Protein AF-0000000072870861 (afdb_homodimer)

Solvent-accessible surface area (backbone atoms only — not comparable to full-atom values): 15507 Å² total; per-residue (Å²): 123,72,49,76,39,48,56,89,48,59,89,73,57,57,54,69,58,51,45,50,32,35,36,64,48,70,44,74,81,68,58,56,69,57,48,50,45,31,52,69,43,23,71,38,34,39,40,26,25,46,95,86,37,82,43,31,37,32,33,24,31,41,22,77,45,52,42,30,42,51,45,71,73,27,46,30,62,93,53,55,94,70,53,51,66,56,56,52,50,51,54,49,47,68,65,45,42,82,19,28,34,38,33,39,68,53,58,79,92,43,48,68,63,45,39,77,73,56,35,40,45,36,60,39,22,27,37,28,47,48,71,70,51,45,51,53,36,43,74,72,56,43,37,55,74,131,123,73,48,75,40,48,56,88,48,60,89,72,59,58,54,70,58,51,47,50,33,34,37,64,48,70,43,74,80,68,58,55,68,57,49,50,44,30,52,69,44,22,71,39,35,39,40,27,24,45,93,84,37,82,44,31,38,33,33,25,28,41,23,76,46,52,43,31,40,52,43,73,74,26,46,28,61,94,54,55,93,69,54,52,67,56,56,52,49,52,54,50,46,68,66,45,43,81,19,30,34,38,32,39,70,52,58,80,91,44,46,69,63,44,39,76,74,55,35,42,46,35,59,38,21,28,38,30,47,48,73,68,52,45,51,52,36,43,74,74,55,42,38,53,75,130

Structure (mmCIF, N/CA/C/O backbone):
data_AF-0000000072870861-model_v1
#
loop_
_entity.id
_entity.type
_entity.pdbx_description
1 polymer 'GNAT family acetyltransferase'
#
loop_
_atom_site.group_PDB
_atom_site.id
_atom_site.type_symbol
_atom_site.label_atom_id
_atom_site.label_alt_id
_atom_site.label_comp_id
_atom_site.label_asym_id
_atom_site.label_entity_id
_atom_site.label_seq_id
_atom_site.pdbx_PDB_ins_code
_atom_site.Cartn_x
_atom_site.Cartn_y
_atom_site.Cartn_z
_atom_site.occupancy
_atom_site.B_iso_or_equiv
_atom_site.auth_seq_id
_atom_site.auth_comp_id
_atom_site.auth_asym_id
_atom_site.auth_atom_id
_atom_site.pdbx_PDB_model_num
ATOM 1 N N . MET A 1 1 ? -7.32 -29.203 -7.492 1 86.62 1 MET A N 1
ATOM 2 C CA . MET A 1 1 ? -7.785 -28.141 -6.598 1 86.62 1 MET A CA 1
ATOM 3 C C . MET A 1 1 ? -6.625 -27.578 -5.785 1 86.62 1 MET A C 1
ATOM 5 O O . MET A 1 1 ? -5.691 -28.297 -5.43 1 86.62 1 MET A O 1
ATOM 9 N N . MET A 1 2 ? -6.531 -26.297 -5.676 1 94.62 2 MET A N 1
ATOM 10 C CA . MET A 1 2 ? -5.438 -25.656 -4.953 1 94.62 2 MET A CA 1
ATOM 11 C C . MET A 1 2 ? -5.809 -25.438 -3.492 1 94.62 2 MET A C 1
ATOM 13 O O . MET A 1 2 ? -6.934 -25.031 -3.189 1 94.62 2 MET A O 1
ATOM 17 N N . VAL A 1 3 ? -4.969 -25.859 -2.564 1 97.5 3 VAL A N 1
ATOM 18 C CA . VAL A 1 3 ? -5.117 -25.547 -1.149 1 97.5 3 VAL A CA 1
ATOM 19 C C . VAL A 1 3 ? -4.336 -24.281 -0.822 1 97.5 3 VAL A C 1
ATOM 21 O O . VAL A 1 3 ? -3.127 -24.203 -1.057 1 97.5 3 VAL A O 1
ATOM 24 N N . ILE A 1 4 ? -5 -23.312 -0.248 1 98.5 4 ILE A N 1
ATOM 25 C CA . ILE A 1 4 ? -4.34 -22.047 0.049 1 98.5 4 ILE A CA 1
ATOM 26 C C . ILE A 1 4 ? -4.078 -21.938 1.55 1 98.5 4 ILE A C 1
ATOM 28 O O . ILE A 1 4 ? -5 -22.047 2.357 1 98.5 4 ILE A O 1
ATOM 32 N N . GLU A 1 5 ? -2.828 -21.781 1.896 1 98.5 5 GLU A N 1
ATOM 33 C CA . GLU A 1 5 ? -2.422 -21.547 3.277 1 98.5 5 GLU A CA 1
ATOM 34 C C . GLU A 1 5 ? -2.027 -20.078 3.49 1 98.5 5 GLU A C 1
ATOM 36 O O . GLU A 1 5 ? -1.482 -19.438 2.588 1 98.5 5 GLU A O 1
ATOM 41 N N . GLY A 1 6 ? -2.291 -19.594 4.684 1 98.31 6 GLY A N 1
ATOM 42 C CA . GLY A 1 6 ? -1.988 -18.203 4.992 1 98.31 6 GLY A CA 1
ATOM 43 C C . GLY A 1 6 ? -0.646 -18.031 5.676 1 98.31 6 GLY A C 1
ATOM 44 O O . GLY A 1 6 ? 0.25 -18.859 5.523 1 98.31 6 GLY A O 1
ATOM 45 N N . LYS A 1 7 ? -0.493 -16.938 6.281 1 97.19 7 LYS A N 1
ATOM 46 C CA . LYS A 1 7 ? 0.763 -16.531 6.906 1 97.19 7 LYS A CA 1
ATOM 47 C C . LYS A 1 7 ? 1.19 -17.531 7.98 1 97.19 7 LYS A C 1
ATOM 49 O O . LYS A 1 7 ? 2.377 -17.641 8.297 1 97.19 7 LYS A O 1
ATOM 54 N N . GLU A 1 8 ? 0.288 -18.281 8.586 1 97.31 8 GLU A N 1
ATOM 55 C CA . GLU A 1 8 ? 0.604 -19.281 9.594 1 97.31 8 GLU A CA 1
ATOM 56 C C . GLU A 1 8 ? 1.562 -20.328 9.039 1 97.31 8 GLU A C 1
ATOM 58 O O . GLU A 1 8 ? 2.24 -21.031 9.797 1 97.31 8 GLU A O 1
ATOM 63 N N . ALA A 1 9 ? 1.643 -20.453 7.762 1 97 9 ALA A N 1
ATOM 64 C CA . ALA A 1 9 ? 2.479 -21.469 7.129 1 97 9 ALA A CA 1
ATOM 65 C C . ALA A 1 9 ? 3.885 -20.938 6.867 1 97 9 ALA A C 1
ATOM 67 O O . ALA A 1 9 ? 4.75 -21.672 6.375 1 97 9 ALA A O 1
ATOM 68 N N . ILE A 1 10 ? 4.199 -19.734 7.25 1 97.44 10 ILE A N 1
ATOM 69 C CA . ILE A 1 10 ? 5.371 -19.016 6.781 1 97.44 10 ILE A CA 1
ATOM 70 C C . ILE A 1 10 ? 6.641 -19.734 7.227 1 97.44 10 ILE A C 1
ATOM 72 O O . ILE A 1 10 ? 7.66 -19.688 6.531 1 97.44 10 ILE A O 1
ATOM 76 N N . ALA A 1 11 ? 6.629 -20.469 8.328 1 96.19 11 ALA A N 1
ATOM 77 C CA . ALA A 1 11 ? 7.809 -21.141 8.867 1 96.19 11 ALA A CA 1
ATOM 78 C C . ALA A 1 11 ? 8.203 -22.344 8.008 1 96.19 11 ALA A C 1
ATOM 80 O O . ALA A 1 11 ? 9.352 -22.781 8.031 1 96.19 11 ALA A O 1
ATOM 81 N N . ARG A 1 12 ? 7.32 -22.828 7.203 1 96.31 12 ARG A N 1
ATOM 82 C CA . ARG A 1 12 ? 7.598 -24.047 6.465 1 96.31 12 ARG A CA 1
ATOM 83 C C . ARG A 1 12 ? 7.73 -23.766 4.973 1 96.31 12 ARG A C 1
ATOM 85 O O . ARG A 1 12 ? 7.895 -24.703 4.176 1 96.31 12 ARG A O 1
ATOM 92 N N . VAL A 1 13 ? 7.656 -22.609 4.594 1 98.06 13 VAL A N 1
ATOM 93 C CA . VAL A 1 13 ? 7.68 -22.25 3.18 1 98.06 13 VAL A CA 1
ATOM 94 C C . VAL A 1 13 ? 9.086 -22.453 2.617 1 98.06 13 VAL A C 1
ATOM 96 O O . VAL A 1 13 ? 10.078 -22.125 3.273 1 98.06 13 VAL A O 1
ATOM 99 N N . ASP A 1 14 ? 9.141 -23.047 1.456 1 98.12 14 ASP A N 1
ATOM 100 C CA . ASP A 1 14 ? 10.383 -23.109 0.692 1 98.12 14 ASP A CA 1
ATOM 101 C C . ASP A 1 14 ? 10.617 -21.812 -0.086 1 98.12 14 ASP A C 1
ATOM 103 O O . ASP A 1 14 ? 10.07 -21.641 -1.179 1 98.12 14 ASP A O 1
ATOM 107 N N . TRP A 1 15 ? 11.547 -21.047 0.368 1 98.25 15 TRP A N 1
ATOM 108 C CA . TRP A 1 15 ? 11.711 -19.703 -0.178 1 98.25 15 TRP A CA 1
ATOM 109 C C . TRP A 1 15 ? 12.422 -19.75 -1.525 1 98.25 15 TRP A C 1
ATOM 111 O O . TRP A 1 15 ? 12.258 -18.844 -2.35 1 98.25 15 TRP A O 1
ATOM 121 N N . GLN A 1 16 ? 13.227 -20.719 -1.723 1 98 16 GLN A N 1
ATOM 122 C CA . GLN A 1 16 ? 13.789 -20.875 -3.059 1 98 16 GLN A CA 1
ATOM 123 C C . GLN A 1 16 ? 12.703 -21.156 -4.086 1 98 16 GLN A C 1
ATOM 125 O O . GLN A 1 16 ? 12.758 -20.672 -5.215 1 98 16 GLN A O 1
ATOM 130 N N . ARG A 1 17 ? 11.742 -21.969 -3.67 1 97.94 17 ARG A N 1
ATOM 131 C CA . ARG A 1 17 ? 10.609 -22.234 -4.543 1 97.94 17 ARG A CA 1
ATOM 132 C C . ARG A 1 17 ? 9.789 -20.984 -4.793 1 97.94 17 ARG A C 1
ATOM 134 O O . ARG A 1 17 ? 9.359 -20.734 -5.922 1 97.94 17 ARG A O 1
ATOM 141 N N . VAL A 1 18 ? 9.57 -20.156 -3.803 1 98.31 18 VAL A N 1
ATOM 142 C CA . VAL A 1 18 ? 8.852 -18.891 -3.953 1 98.31 18 VAL A CA 1
ATOM 143 C C . VAL A 1 18 ? 9.578 -18.016 -4.969 1 98.31 18 VAL A C 1
ATOM 145 O O . VAL A 1 18 ? 8.953 -17.453 -5.875 1 98.31 18 VAL A O 1
ATOM 148 N N . ARG A 1 19 ? 10.852 -17.938 -4.793 1 97.88 19 ARG A N 1
ATOM 149 C CA . ARG A 1 19 ? 11.664 -17.141 -5.707 1 97.88 19 ARG A CA 1
ATOM 150 C C . ARG A 1 19 ? 11.484 -17.625 -7.148 1 97.88 19 ARG A C 1
ATOM 152 O O . ARG A 1 19 ? 11.328 -16.797 -8.062 1 97.88 19 ARG A O 1
ATOM 159 N N . THR A 1 20 ? 11.492 -18.875 -7.355 1 97 20 THR A N 1
ATOM 160 C CA . THR A 1 20 ? 11.352 -19.469 -8.68 1 97 20 THR A CA 1
ATOM 161 C C . THR A 1 20 ? 9.977 -19.141 -9.266 1 97 20 THR A C 1
ATOM 163 O O . THR A 1 20 ? 9.875 -18.781 -10.445 1 97 20 THR A O 1
ATOM 166 N N . ILE A 1 21 ? 8.945 -19.25 -8.484 1 97.31 21 ILE A N 1
ATOM 167 C CA . ILE A 1 21 ? 7.586 -18.969 -8.93 1 97.31 21 ILE A CA 1
ATOM 168 C C . ILE A 1 21 ? 7.477 -17.516 -9.391 1 97.31 21 ILE A C 1
ATOM 170 O O . ILE A 1 21 ? 6.953 -17.25 -10.477 1 97.31 21 ILE A O 1
ATOM 174 N N . ILE A 1 22 ? 7.984 -16.609 -8.594 1 95.94 22 ILE A N 1
ATOM 175 C CA . ILE A 1 22 ? 7.898 -15.18 -8.875 1 95.94 22 ILE A CA 1
ATOM 176 C C . ILE A 1 22 ? 8.68 -14.859 -10.141 1 95.94 22 ILE A C 1
ATOM 178 O O . ILE A 1 22 ? 8.18 -14.148 -11.016 1 95.94 22 ILE A O 1
ATOM 182 N N . ALA A 1 23 ? 9.805 -15.43 -10.258 1 94.19 23 ALA A N 1
ATOM 183 C CA . ALA A 1 23 ? 10.625 -15.211 -11.445 1 94.19 23 ALA A CA 1
ATOM 184 C C . ALA A 1 23 ? 9.938 -15.758 -12.695 1 94.19 23 ALA A C 1
ATOM 186 O O . ALA A 1 23 ? 9.875 -15.07 -13.719 1 94.19 23 ALA A O 1
ATOM 187 N N . GLU A 1 24 ? 9.391 -16.922 -12.609 1 93.62 24 GLU A N 1
ATOM 188 C CA . GLU A 1 24 ? 8.742 -17.562 -13.75 1 93.62 24 GLU A CA 1
ATOM 189 C C . GLU A 1 24 ? 7.469 -16.828 -14.148 1 93.62 24 GLU A C 1
ATOM 191 O O . GLU A 1 24 ? 7.086 -16.828 -15.32 1 93.62 24 GLU A O 1
ATOM 196 N N . ALA A 1 25 ? 6.805 -16.25 -13.203 1 92 25 ALA A N 1
ATOM 197 C CA . ALA A 1 25 ? 5.555 -15.539 -13.461 1 92 25 ALA A CA 1
ATOM 198 C C . ALA A 1 25 ? 5.812 -14.211 -14.172 1 92 25 ALA A C 1
ATOM 200 O O . ALA A 1 25 ? 4.871 -13.508 -14.547 1 92 25 ALA A O 1
ATOM 201 N N . GLY A 1 26 ? 7.059 -13.844 -14.312 1 87.19 26 GLY A N 1
ATOM 202 C CA . GLY A 1 26 ? 7.406 -12.641 -15.055 1 87.19 26 GLY A CA 1
ATOM 203 C C . GLY A 1 26 ? 7.699 -11.453 -14.156 1 87.19 26 GLY A C 1
ATOM 204 O O . GLY A 1 26 ? 7.855 -10.328 -14.641 1 87.19 26 GLY A O 1
ATOM 205 N N . LEU A 1 27 ? 7.688 -11.742 -12.906 1 87.06 27 LEU A N 1
ATOM 206 C CA . LEU A 1 27 ? 8.102 -10.695 -11.977 1 87.06 27 LEU A CA 1
ATOM 207 C C . LEU A 1 27 ? 9.617 -10.656 -11.844 1 87.06 27 LEU A C 1
ATOM 209 O O . LEU A 1 27 ? 10.312 -11.578 -12.289 1 87.06 27 LEU A O 1
ATOM 213 N N . ASN A 1 28 ? 10.148 -9.664 -11.391 1 83.06 28 ASN A N 1
ATOM 214 C CA . ASN A 1 28 ? 11.594 -9.492 -11.344 1 83.06 28 ASN A CA 1
ATOM 215 C C . ASN A 1 28 ? 12.242 -10.469 -10.375 1 83.06 28 ASN A C 1
ATOM 217 O O . ASN A 1 28 ? 11.633 -10.859 -9.367 1 83.06 28 ASN A O 1
ATOM 221 N N . GLU A 1 29 ? 13.398 -10.828 -10.82 1 86.06 29 GLU A N 1
ATOM 222 C CA . GLU A 1 29 ? 14.188 -11.641 -9.891 1 86.06 29 GLU A CA 1
ATOM 223 C C . GLU A 1 29 ? 14.492 -10.883 -8.609 1 86.06 29 GLU A C 1
ATOM 225 O O . GLU A 1 29 ? 14.734 -9.672 -8.641 1 86.06 29 GLU A O 1
ATOM 230 N N . ARG A 1 30 ? 14.477 -11.672 -7.535 1 91.44 30 ARG A N 1
ATOM 231 C CA . ARG A 1 30 ? 14.672 -11.094 -6.207 1 91.44 30 ARG A CA 1
ATOM 232 C C . ARG A 1 30 ? 15.672 -11.906 -5.395 1 91.44 30 ARG A C 1
ATOM 234 O O . ARG A 1 30 ? 15.805 -13.117 -5.594 1 91.44 30 ARG A O 1
ATOM 241 N N . ASP A 1 31 ? 16.406 -11.203 -4.535 1 95.69 31 ASP A N 1
ATOM 242 C CA . ASP A 1 31 ? 17.203 -11.891 -3.52 1 95.69 31 ASP A CA 1
ATOM 243 C C . ASP A 1 31 ? 16.312 -12.656 -2.553 1 95.69 31 ASP A C 1
ATOM 245 O O . ASP A 1 31 ? 15.336 -12.117 -2.029 1 95.69 31 ASP A O 1
ATOM 249 N N . VAL A 1 32 ? 16.672 -13.93 -2.316 1 97.44 32 VAL A N 1
ATOM 250 C CA . VAL A 1 32 ? 15.773 -14.82 -1.585 1 97.44 32 VAL A CA 1
ATOM 251 C C . VAL A 1 32 ? 15.625 -14.328 -0.147 1 97.44 32 VAL A C 1
ATOM 253 O O . VAL A 1 32 ? 14.547 -14.453 0.448 1 97.44 32 VAL A O 1
ATOM 256 N N . GLN A 1 33 ? 16.656 -13.766 0.444 1 97.69 33 GLN A N 1
ATOM 257 C CA . GLN A 1 33 ? 16.562 -13.258 1.809 1 97.69 33 GLN A CA 1
ATOM 258 C C . GLN A 1 33 ? 15.633 -12.062 1.886 1 97.69 33 GLN A C 1
ATOM 260 O O . GLN A 1 33 ? 14.828 -11.953 2.811 1 97.69 33 GLN A O 1
ATOM 265 N N . GLN A 1 34 ? 15.734 -11.211 0.951 1 97.5 34 GLN A N 1
ATOM 266 C CA . GLN A 1 34 ? 14.852 -10.047 0.89 1 97.5 34 GLN A CA 1
ATOM 267 C C . GLN A 1 34 ? 13.414 -10.461 0.603 1 97.5 34 GLN A C 1
ATOM 269 O O . GLN A 1 34 ? 12.477 -9.867 1.135 1 97.5 34 GLN A O 1
ATOM 274 N N . LEU A 1 35 ? 13.344 -11.422 -0.263 1 97.81 35 LEU A N 1
ATOM 275 C CA . LEU A 1 35 ? 12.016 -11.945 -0.576 1 97.81 35 LEU A CA 1
ATOM 276 C C . LEU A 1 35 ? 11.336 -12.492 0.675 1 97.81 35 LEU A C 1
ATOM 278 O O . LEU A 1 35 ? 10.188 -12.156 0.966 1 97.81 35 LEU A O 1
ATOM 282 N N . GLU A 1 36 ? 12.031 -13.32 1.378 1 98.31 36 GLU A N 1
ATOM 283 C CA . GLU A 1 36 ? 11.516 -13.852 2.635 1 98.31 36 GLU A CA 1
ATOM 284 C C . GLU A 1 36 ? 11.172 -12.727 3.609 1 98.31 36 GLU A C 1
ATOM 286 O O . GLU A 1 36 ? 10.109 -12.758 4.238 1 98.31 36 GLU A O 1
ATOM 291 N N . GLN A 1 37 ? 12.008 -11.75 3.719 1 98.19 37 GLN A N 1
ATOM 292 C CA . GLN A 1 37 ? 11.766 -10.617 4.602 1 98.19 37 GLN A CA 1
ATOM 293 C C . GLN A 1 37 ? 10.477 -9.891 4.23 1 98.19 37 GLN A C 1
ATOM 295 O O . GLN A 1 37 ? 9.68 -9.555 5.102 1 98.19 37 GLN A O 1
ATOM 300 N N . ALA A 1 38 ? 10.305 -9.664 2.955 1 98.25 38 ALA A N 1
ATOM 301 C CA . ALA A 1 38 ? 9.117 -8.953 2.484 1 98.25 38 ALA A CA 1
ATOM 302 C C . ALA A 1 38 ? 7.848 -9.711 2.854 1 98.25 38 ALA A C 1
ATOM 304 O O . ALA A 1 38 ? 6.871 -9.109 3.312 1 98.25 38 ALA A O 1
ATOM 305 N N . PHE A 1 39 ? 7.883 -11.008 2.652 1 98.62 39 PHE A N 1
ATOM 306 C CA . PHE A 1 39 ? 6.723 -11.82 3.004 1 98.62 39 PHE A CA 1
ATOM 307 C C . PHE A 1 39 ? 6.5 -11.82 4.512 1 98.62 39 PHE A C 1
ATOM 309 O O . PHE A 1 39 ? 5.371 -11.672 4.98 1 98.62 39 PHE A O 1
ATOM 316 N N . ARG A 1 40 ? 7.551 -11.961 5.277 1 98.5 40 ARG A N 1
ATOM 317 C CA . ARG A 1 40 ? 7.441 -12 6.734 1 98.5 40 ARG A CA 1
ATOM 318 C C . ARG A 1 40 ? 6.938 -10.672 7.281 1 98.5 40 ARG A C 1
ATOM 320 O O . ARG A 1 40 ? 6.207 -10.641 8.273 1 98.5 40 ARG A O 1
ATOM 327 N N . GLN A 1 41 ? 7.281 -9.633 6.637 1 98.25 41 GLN A N 1
ATOM 328 C CA . GLN A 1 41 ? 6.891 -8.312 7.102 1 98.25 41 GLN A CA 1
ATOM 329 C C . GLN A 1 41 ? 5.539 -7.902 6.527 1 98.25 41 GLN A C 1
ATOM 331 O O . GLN A 1 41 ? 5.008 -6.84 6.863 1 98.25 41 GLN A O 1
ATOM 336 N N . SER A 1 42 ? 4.984 -8.742 5.684 1 98.56 42 SER A N 1
ATOM 337 C CA . SER A 1 42 ? 3.641 -8.5 5.164 1 98.56 42 SER A CA 1
ATOM 338 C C . SER A 1 42 ? 2.574 -8.93 6.164 1 98.56 42 SER A C 1
ATOM 340 O O . SER A 1 42 ? 2.809 -9.82 6.984 1 98.56 42 SER A O 1
ATOM 342 N N . THR A 1 43 ? 1.449 -8.273 6.137 1 98.62 43 THR A N 1
ATOM 343 C CA . THR A 1 43 ? 0.336 -8.562 7.031 1 98.62 43 THR A CA 1
ATOM 344 C C . THR A 1 43 ? -0.336 -9.875 6.652 1 98.62 43 THR A C 1
ATOM 346 O O . THR A 1 43 ? -0.711 -10.664 7.523 1 98.62 43 THR A O 1
ATOM 349 N N . PHE A 1 44 ? -0.472 -10.094 5.379 1 98.69 44 PHE A N 1
ATOM 350 C CA . PHE A 1 44 ? -1.104 -11.289 4.848 1 98.69 44 PHE A CA 1
ATOM 351 C C . PHE A 1 44 ? -0.2 -11.969 3.826 1 98.69 44 PHE A C 1
ATOM 353 O O . PHE A 1 44 ? 0.565 -11.305 3.125 1 98.69 44 PHE A O 1
ATOM 360 N N . CYS A 1 45 ? -0.3 -13.242 3.777 1 98.81 45 CYS A N 1
ATOM 361 C CA . CYS A 1 45 ? 0.345 -14.07 2.766 1 98.81 45 CYS A CA 1
ATOM 362 C C . CYS A 1 45 ? -0.587 -15.18 2.295 1 98.81 45 CYS A C 1
ATOM 364 O O . CYS A 1 45 ? -1.445 -15.641 3.051 1 98.81 45 CYS A O 1
ATOM 366 N N . TRP A 1 46 ? -0.395 -15.578 1.137 1 98.81 46 TRP A N 1
ATOM 367 C CA . TRP A 1 46 ? -1.101 -16.719 0.563 1 98.81 46 TRP A CA 1
ATOM 368 C C . TRP A 1 46 ? -0.134 -17.656 -0.161 1 98.81 46 TRP A C 1
ATOM 370 O O . TRP A 1 46 ? 0.631 -17.219 -1.022 1 98.81 46 TRP A O 1
ATOM 380 N N . PHE A 1 47 ? -0.166 -18.859 0.223 1 98.81 47 PHE A N 1
ATOM 381 C CA . PHE A 1 47 ? 0.608 -19.938 -0.398 1 98.81 47 PHE A CA 1
ATOM 382 C C . PHE A 1 47 ? -0.311 -21.016 -0.949 1 98.81 47 PHE A C 1
ATOM 384 O O . PHE A 1 47 ? -0.975 -21.719 -0.187 1 98.81 47 PHE A O 1
ATOM 391 N N . GLY A 1 48 ? -0.34 -21.141 -2.26 1 98.5 48 GLY A N 1
ATOM 392 C CA . GLY A 1 48 ? -1.193 -22.125 -2.908 1 98.5 48 GLY A CA 1
ATOM 393 C C . GLY A 1 48 ? -0.467 -23.406 -3.248 1 98.5 48 GLY A C 1
ATOM 394 O O . GLY A 1 48 ? 0.537 -23.391 -3.963 1 98.5 48 GLY A O 1
ATOM 395 N N . TYR A 1 49 ? -1.021 -24.531 -2.752 1 98.25 49 TYR A N 1
ATOM 396 C CA . TYR A 1 49 ? -0.415 -25.828 -2.98 1 98.25 49 TYR A CA 1
ATOM 397 C C . TYR A 1 49 ? -1.325 -26.719 -3.826 1 98.25 49 TYR A C 1
ATOM 399 O O . TYR A 1 49 ? -2.543 -26.734 -3.629 1 98.25 49 TYR A O 1
ATOM 407 N N . GLU A 1 50 ? -0.742 -27.328 -4.836 1 97.38 50 GLU A N 1
ATOM 408 C CA . GLU A 1 50 ? -1.372 -28.422 -5.574 1 97.38 50 GLU A CA 1
ATOM 409 C C . GLU A 1 50 ? -0.605 -29.719 -5.387 1 97.38 50 GLU A C 1
ATOM 411 O O . GLU A 1 50 ? 0.563 -29.828 -5.766 1 97.38 50 GLU A O 1
ATOM 416 N N . ASN A 1 51 ? -1.228 -30.703 -4.84 1 95.31 51 ASN A N 1
ATOM 417 C CA . ASN A 1 51 ? -0.589 -32 -4.582 1 95.31 51 ASN A CA 1
ATOM 418 C C . ASN A 1 51 ? 0.717 -31.828 -3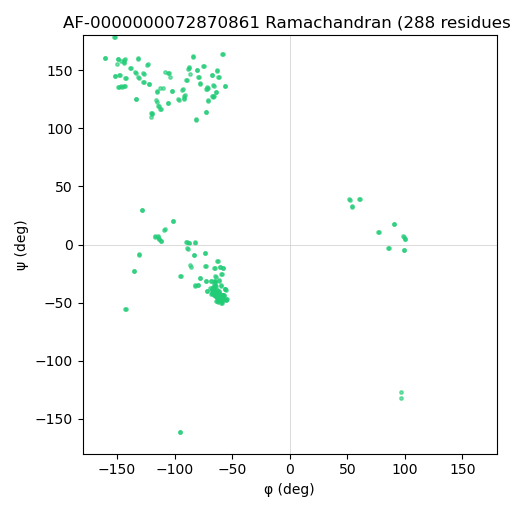.812 1 95.31 51 ASN A C 1
ATOM 420 O O . ASN A 1 51 ? 1.742 -32.406 -4.188 1 95.31 51 ASN A O 1
ATOM 424 N N . GLY A 1 52 ? 0.745 -30.891 -2.871 1 95.25 52 GLY A N 1
ATOM 425 C CA . GLY A 1 52 ? 1.876 -30.688 -1.979 1 95.25 52 GLY A CA 1
ATOM 426 C C . GLY A 1 52 ? 2.941 -29.781 -2.562 1 95.25 52 GLY A C 1
ATOM 427 O O . GLY A 1 52 ? 3.928 -29.469 -1.894 1 95.25 52 GLY A O 1
ATOM 428 N N . GLN A 1 53 ? 2.719 -29.391 -3.748 1 96.44 53 GLN A N 1
ATOM 429 C CA . GLN A 1 53 ? 3.688 -28.516 -4.398 1 96.44 53 GLN A CA 1
ATOM 430 C C . GLN A 1 53 ? 3.213 -27.078 -4.391 1 96.44 53 GLN A C 1
ATOM 432 O O . GLN A 1 53 ? 2.064 -26.781 -4.742 1 96.44 53 GLN A O 1
ATOM 437 N N . LEU A 1 54 ? 4.117 -26.234 -3.992 1 98.25 54 LEU A N 1
ATOM 438 C CA . LEU A 1 54 ? 3.803 -24.797 -4.02 1 98.25 54 LEU A CA 1
ATOM 439 C C . LEU A 1 54 ? 3.734 -24.281 -5.457 1 98.25 54 LEU A C 1
ATOM 441 O O . LEU A 1 54 ? 4.707 -24.406 -6.207 1 98.25 54 LEU A O 1
ATOM 445 N N . ILE A 1 55 ? 2.58 -23.672 -5.848 1 98 55 ILE A N 1
ATOM 446 C CA . ILE A 1 55 ? 2.439 -23.281 -7.25 1 98 55 ILE A CA 1
ATOM 447 C C . ILE A 1 55 ? 1.975 -21.828 -7.34 1 98 55 ILE A C 1
ATOM 449 O O . ILE A 1 55 ? 1.917 -21.266 -8.43 1 98 55 ILE A O 1
ATOM 453 N N . ALA A 1 56 ? 1.608 -21.219 -6.227 1 98.5 56 ALA A N 1
ATOM 454 C CA . ALA A 1 56 ? 1.092 -19.844 -6.223 1 98.5 56 ALA A CA 1
ATOM 455 C C . ALA A 1 56 ? 1.478 -19.125 -4.938 1 98.5 56 ALA A C 1
ATOM 457 O O . ALA A 1 56 ? 1.535 -19.719 -3.865 1 98.5 56 ALA A O 1
ATOM 458 N N . VAL A 1 57 ? 1.721 -17.828 -5.066 1 98.5 57 VAL A N 1
ATOM 459 C CA . VAL A 1 57 ? 2.014 -17.016 -3.895 1 98.5 57 VAL A CA 1
ATOM 460 C C . VAL A 1 57 ? 1.399 -15.625 -4.062 1 98.5 57 VAL A C 1
ATOM 462 O O . VAL A 1 57 ? 1.119 -15.195 -5.184 1 98.5 57 VAL A O 1
ATOM 465 N N . ALA A 1 58 ? 1.155 -14.969 -2.99 1 98.62 58 ALA A N 1
ATOM 466 C CA . ALA A 1 58 ? 0.797 -13.555 -2.912 1 98.62 58 ALA A CA 1
ATOM 467 C C . ALA A 1 58 ? 1.053 -13.008 -1.513 1 98.62 58 ALA A C 1
ATOM 469 O O . ALA A 1 58 ? 1.179 -13.766 -0.55 1 98.62 58 ALA A O 1
ATOM 470 N N . ARG A 1 59 ? 1.146 -11.781 -1.397 1 98.69 59 ARG A N 1
ATOM 471 C CA . ARG A 1 59 ? 1.294 -11.125 -0.099 1 98.69 59 ARG A CA 1
ATOM 472 C C . ARG A 1 59 ? 0.655 -9.742 -0.104 1 98.69 59 ARG A C 1
ATOM 474 O O . ARG A 1 59 ? 0.448 -9.156 -1.167 1 98.69 59 ARG A O 1
ATOM 481 N N . ALA A 1 60 ? 0.342 -9.203 1.079 1 98.81 60 ALA A N 1
ATOM 482 C CA . ALA A 1 60 ? -0.221 -7.859 1.192 1 98.81 60 ALA A CA 1
ATOM 483 C C . ALA A 1 60 ? 0.207 -7.195 2.498 1 98.81 60 ALA A C 1
ATOM 485 O O . ALA A 1 60 ? 0.25 -7.84 3.547 1 98.81 60 ALA A O 1
ATOM 486 N N . ILE A 1 61 ? 0.59 -5.969 2.428 1 98.75 61 ILE A N 1
ATOM 487 C CA . ILE A 1 61 ? 0.697 -5.113 3.607 1 98.75 61 ILE A CA 1
ATOM 488 C C . ILE A 1 61 ? -0.631 -4.402 3.85 1 98.75 61 ILE A C 1
ATOM 490 O O . ILE A 1 61 ? -1.317 -4.016 2.9 1 98.75 61 ILE A O 1
ATOM 494 N N . SER A 1 62 ? -1.021 -4.25 5.141 1 98.81 62 SER A N 1
ATOM 495 C CA . SER A 1 62 ? -2.355 -3.756 5.457 1 98.81 62 SER A CA 1
ATOM 496 C C . SER A 1 62 ? -2.373 -3.025 6.793 1 98.81 62 SER A C 1
ATOM 498 O O . SER A 1 62 ? -1.633 -3.383 7.711 1 98.81 62 SER A O 1
ATOM 500 N N . ASP A 1 63 ? -3.182 -2.004 6.855 1 98.62 63 ASP A N 1
ATOM 501 C CA . ASP A 1 63 ? -3.438 -1.374 8.148 1 98.62 63 ASP A CA 1
ATOM 502 C C . ASP A 1 63 ? -4.598 -2.055 8.867 1 98.62 63 ASP A C 1
ATOM 504 O O . ASP A 1 63 ? -5.02 -1.607 9.938 1 98.62 63 ASP A O 1
ATOM 508 N N . CYS A 1 64 ? -5.145 -3.068 8.258 1 98.5 64 CYS A N 1
ATOM 509 C CA . CYS A 1 64 ? -6.25 -3.857 8.797 1 98.5 64 CYS A CA 1
ATOM 510 C C . CYS A 1 64 ? -7.426 -2.965 9.172 1 98.5 64 CYS A C 1
ATOM 512 O 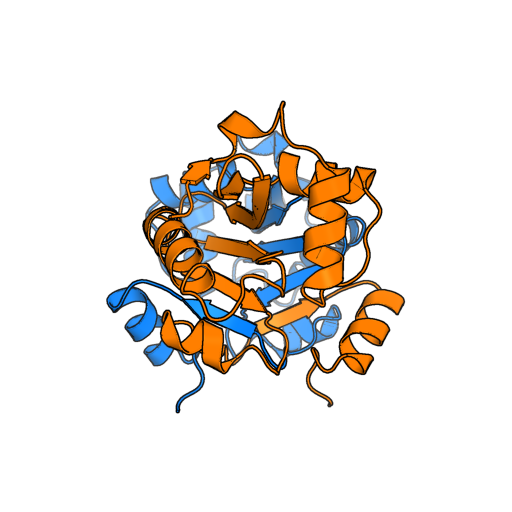O 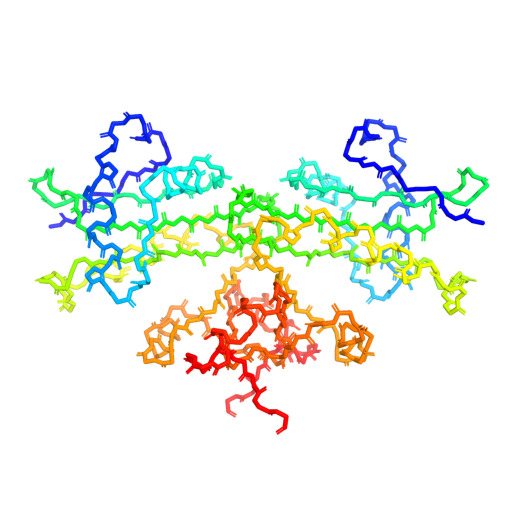. CYS A 1 64 ? -8.094 -3.203 10.172 1 98.5 64 CYS A O 1
ATOM 514 N N . THR A 1 65 ? -7.594 -1.886 8.43 1 98.12 65 THR A N 1
ATOM 515 C CA . THR A 1 65 ? -8.672 -0.943 8.695 1 98.12 65 THR A CA 1
ATOM 516 C C . THR A 1 65 ? -9.266 -0.412 7.395 1 98.12 65 THR A C 1
ATOM 518 O O . THR A 1 65 ? -10.445 -0.611 7.113 1 98.12 65 THR A O 1
ATOM 521 N N . TRP A 1 66 ? -8.336 0.195 6.5 1 97.06 66 TRP A N 1
ATOM 522 C CA . TRP A 1 66 ? -8.922 0.887 5.355 1 97.06 66 TRP A CA 1
ATOM 523 C C . TRP A 1 66 ? -8.172 0.533 4.07 1 97.06 66 TRP A C 1
ATOM 525 O O . TRP A 1 66 ? -8.711 0.685 2.973 1 97.06 66 TRP A O 1
ATOM 535 N N . SER A 1 67 ? -6.926 0.103 4.227 1 97.31 67 SER A N 1
ATOM 536 C CA . SER A 1 67 ? -6.113 0.017 3.018 1 97.31 67 SER A CA 1
ATOM 537 C C . SER A 1 67 ? -5.172 -1.184 3.066 1 97.31 67 SER A C 1
ATOM 539 O O . SER A 1 67 ? -4.559 -1.456 4.102 1 97.31 67 SER A O 1
ATOM 541 N N . SER A 1 68 ? -5.113 -1.844 1.966 1 98.62 68 SER A N 1
ATOM 542 C CA . SER A 1 68 ? -4.141 -2.904 1.722 1 98.62 68 SER A CA 1
ATOM 543 C C . SER A 1 68 ? -3.434 -2.709 0.384 1 98.62 68 SER A C 1
ATOM 545 O O . SER A 1 68 ? -4.031 -2.209 -0.572 1 98.62 68 SER A O 1
ATOM 547 N N . TYR A 1 69 ? -2.213 -3.023 0.382 1 98.62 69 TYR A N 1
ATOM 548 C CA . TYR A 1 69 ? -1.449 -3.109 -0.857 1 98.62 69 TYR A CA 1
ATOM 549 C C . TYR A 1 69 ? -1.068 -4.551 -1.166 1 98.62 69 TYR A C 1
ATOM 551 O O . TYR A 1 69 ? -0.382 -5.203 -0.374 1 98.62 69 TYR A O 1
ATOM 559 N N . LEU A 1 70 ? -1.581 -5.031 -2.266 1 98.5 70 LEU A N 1
ATOM 560 C CA . LEU A 1 70 ? -1.36 -6.398 -2.725 1 98.5 70 LEU A CA 1
ATOM 561 C C . LEU A 1 70 ? -0.168 -6.469 -3.672 1 98.5 70 LEU A C 1
ATOM 563 O O . LEU A 1 70 ? -0.027 -5.629 -4.562 1 98.5 70 LEU A O 1
ATOM 567 N N . ALA A 1 71 ? 0.707 -7.484 -3.436 1 97.06 71 ALA A N 1
ATOM 568 C CA . ALA A 1 71 ? 1.925 -7.598 -4.234 1 97.06 71 ALA A CA 1
ATOM 569 C C . ALA A 1 71 ? 2.275 -9.062 -4.492 1 97.06 71 ALA A C 1
ATOM 571 O O . ALA A 1 71 ? 1.784 -9.953 -3.799 1 97.06 71 ALA A O 1
ATOM 572 N N . ASP A 1 72 ? 3.051 -9.273 -5.5 1 96.62 72 ASP A N 1
ATOM 573 C CA . ASP A 1 72 ? 3.723 -10.531 -5.797 1 96.62 72 ASP A CA 1
ATOM 574 C C . ASP A 1 72 ? 2.711 -11.656 -6.016 1 96.62 72 ASP A C 1
ATOM 576 O O . ASP A 1 72 ? 2.885 -12.766 -5.504 1 96.62 72 ASP A O 1
ATOM 580 N N . VAL A 1 73 ? 1.653 -11.305 -6.66 1 97.25 73 VAL A N 1
ATOM 581 C CA . VAL A 1 73 ? 0.688 -12.32 -7.066 1 97.25 73 VAL A CA 1
ATOM 582 C C . VAL A 1 73 ? 1.258 -13.148 -8.219 1 97.25 73 VAL A C 1
ATOM 584 O O . VAL A 1 73 ? 1.465 -12.633 -9.312 1 97.25 73 VAL A O 1
ATOM 587 N N . ALA A 1 74 ? 1.501 -14.414 -7.949 1 96.69 74 ALA A N 1
ATOM 588 C CA . ALA A 1 74 ? 2.17 -15.227 -8.961 1 96.69 74 ALA A CA 1
ATOM 589 C C . ALA A 1 74 ? 1.668 -16.672 -8.922 1 96.69 74 ALA A C 1
ATOM 591 O O . ALA A 1 74 ? 1.437 -17.219 -7.848 1 96.69 74 ALA A O 1
ATOM 592 N N . ILE A 1 75 ? 1.436 -17.172 -10.039 1 97.06 75 ILE A N 1
ATOM 593 C CA . ILE A 1 75 ? 1.142 -18.578 -10.281 1 97.06 75 ILE A CA 1
ATOM 594 C C . ILE A 1 75 ? 2.152 -19.156 -11.273 1 97.06 75 ILE A C 1
ATOM 596 O O . ILE A 1 75 ? 2.477 -18.516 -12.281 1 97.06 75 ILE A O 1
ATOM 600 N N . VAL A 1 76 ? 2.619 -20.312 -11.039 1 95.94 76 VAL A N 1
ATOM 601 C CA . VAL A 1 76 ? 3.555 -20.922 -11.977 1 95.94 76 VAL A CA 1
ATOM 602 C C . VAL A 1 76 ? 2.93 -20.969 -13.367 1 95.94 76 VAL A C 1
ATOM 604 O O . VAL A 1 76 ? 1.756 -21.312 -13.516 1 95.94 76 VAL A O 1
ATOM 607 N N . PRO A 1 77 ? 3.662 -20.641 -14.375 1 95.12 77 PRO A N 1
ATOM 608 C CA . PRO A 1 77 ? 3.119 -20.562 -15.734 1 95.12 77 PRO A CA 1
ATOM 609 C C . PRO A 1 77 ? 2.463 -21.859 -16.188 1 95.12 77 PRO A C 1
ATOM 611 O O . PRO A 1 77 ? 1.402 -21.844 -16.812 1 95.12 77 PRO A O 1
ATOM 614 N N . ALA A 1 78 ? 3.008 -22.984 -15.836 1 94.75 78 ALA A N 1
ATOM 615 C CA . ALA A 1 78 ? 2.504 -24.297 -16.25 1 94.75 78 ALA A CA 1
ATOM 616 C C . ALA A 1 78 ? 1.101 -24.531 -15.703 1 94.75 78 ALA A C 1
ATOM 618 O O . ALA A 1 78 ? 0.399 -25.438 -16.156 1 94.75 78 ALA A O 1
ATOM 619 N N . ARG A 1 79 ? 0.703 -23.719 -14.758 1 94.19 79 ARG A N 1
ATOM 620 C CA . ARG A 1 79 ? -0.595 -23.922 -14.125 1 94.19 79 ARG A CA 1
ATOM 621 C C . ARG A 1 79 ? -1.522 -22.734 -14.391 1 94.19 79 ARG A C 1
ATOM 623 O O . ARG A 1 79 ? -2.582 -22.625 -13.773 1 94.19 79 ARG A O 1
ATOM 630 N N . GLN A 1 80 ? -1.074 -21.859 -15.211 1 91.5 80 GLN A N 1
ATOM 631 C CA . GLN A 1 80 ? -1.912 -20.734 -15.57 1 91.5 80 GLN A CA 1
ATOM 632 C C . GLN A 1 80 ? -3.014 -21.141 -16.531 1 91.5 80 GLN A C 1
ATOM 634 O O . GLN A 1 80 ? -2.887 -22.156 -17.234 1 91.5 80 GLN A O 1
ATOM 639 N N . GLY A 1 81 ? -4.121 -20.359 -16.484 1 91.06 81 GLY A N 1
ATOM 640 C CA . GLY A 1 81 ? -5.234 -20.641 -17.375 1 91.06 81 GLY A CA 1
ATOM 641 C C . GLY A 1 81 ? -6.07 -21.828 -16.938 1 91.06 81 GLY A C 1
ATOM 642 O O . GLY A 1 81 ? -6.867 -22.359 -17.719 1 91.06 81 GLY A O 1
ATOM 643 N N . GLN A 1 82 ? -5.84 -22.281 -15.766 1 94 82 GLN A N 1
ATOM 644 C CA . GLN A 1 82 ? -6.531 -23.453 -15.25 1 94 82 GLN A CA 1
ATOM 645 C C . GLN A 1 82 ? -7.434 -23.094 -14.078 1 94 82 GLN A C 1
ATOM 647 O O . GLN A 1 82 ? -7.91 -23.969 -13.359 1 94 82 GLN A O 1
ATOM 652 N N . GLY A 1 83 ? -7.551 -21.797 -13.812 1 95.19 83 GLY A N 1
ATOM 653 C CA . GLY A 1 83 ? -8.477 -21.344 -12.781 1 95.19 83 GLY A CA 1
ATOM 654 C C . GLY A 1 83 ? -7.793 -21.047 -11.461 1 95.19 83 GLY A C 1
ATOM 655 O O . GLY A 1 83 ? -8.422 -20.547 -10.531 1 95.19 83 GLY A O 1
ATOM 656 N N . TYR A 1 84 ? -6.539 -21.297 -11.336 1 95.94 84 TYR A N 1
ATOM 657 C CA . TYR A 1 84 ? -5.82 -21.078 -10.086 1 95.94 84 TYR A CA 1
ATOM 658 C C . TYR A 1 84 ? -5.715 -19.594 -9.75 1 95.94 84 TYR A C 1
ATOM 660 O O . TYR A 1 84 ? -5.793 -19.219 -8.586 1 95.94 84 TYR A O 1
ATOM 668 N N . GLY A 1 85 ? -5.52 -18.812 -10.805 1 96.12 85 GLY A N 1
ATOM 669 C CA . GLY A 1 85 ? -5.523 -17.375 -10.578 1 96.12 85 GLY A CA 1
ATOM 670 C C . GLY A 1 85 ? -6.82 -16.875 -9.984 1 96.12 85 GLY A C 1
ATOM 671 O O . GLY A 1 85 ? -6.805 -16.047 -9.062 1 96.12 85 GLY A O 1
ATOM 672 N N . GLN A 1 86 ? -7.879 -17.391 -10.523 1 96.25 86 GLN A N 1
ATOM 673 C CA . GLN A 1 86 ? -9.195 -17.016 -10.008 1 96.25 86 GLN A CA 1
ATOM 674 C C . GLN A 1 86 ? -9.359 -17.469 -8.555 1 96.25 86 GLN A C 1
ATOM 676 O O . GLN A 1 86 ? -9.828 -16.703 -7.715 1 96.25 86 GLN A O 1
ATOM 681 N N . GLN A 1 87 ? -9.055 -18.656 -8.258 1 97.38 87 GLN A N 1
ATOM 682 C CA . GLN A 1 87 ? -9.148 -19.172 -6.902 1 97.38 87 GLN A CA 1
ATOM 683 C C . GLN A 1 87 ? -8.344 -18.312 -5.926 1 97.38 87 GLN A C 1
ATOM 685 O O . GLN A 1 87 ? -8.828 -17.969 -4.848 1 97.38 87 GLN A O 1
ATOM 690 N N . LEU A 1 88 ? -7.109 -18 -6.27 1 98.19 88 LEU A N 1
ATOM 691 C CA . LEU A 1 88 ? -6.227 -17.188 -5.434 1 98.19 88 LEU A CA 1
ATOM 692 C C . LEU A 1 88 ? -6.816 -15.789 -5.211 1 98.19 88 LEU A C 1
ATOM 694 O O . LEU A 1 88 ? -6.91 -15.328 -4.074 1 98.19 88 LEU A O 1
ATOM 698 N N . MET A 1 89 ? -7.281 -15.18 -6.289 1 98 89 MET A N 1
ATOM 699 C CA . MET A 1 89 ? -7.801 -13.82 -6.219 1 98 89 MET A CA 1
ATOM 700 C C . MET A 1 89 ? -9.086 -13.766 -5.406 1 98 89 MET A C 1
ATOM 702 O O . MET A 1 89 ? -9.328 -12.797 -4.684 1 98 89 MET A O 1
ATOM 706 N N . LEU A 1 90 ? -9.906 -14.727 -5.551 1 97.88 90 LEU A N 1
ATOM 707 C CA . LEU A 1 90 ? -11.125 -14.773 -4.754 1 97.88 90 LEU A CA 1
ATOM 708 C C . LEU A 1 90 ? -10.805 -14.875 -3.268 1 97.88 90 LEU A C 1
ATOM 710 O O . LEU A 1 90 ? -11.43 -14.203 -2.443 1 97.88 90 LEU A O 1
ATOM 714 N N . ALA A 1 91 ? -9.844 -15.711 -2.896 1 98.31 91 ALA A N 1
ATOM 715 C CA . ALA A 1 91 ? -9.414 -15.828 -1.506 1 98.31 91 ALA A CA 1
ATOM 716 C C . ALA A 1 91 ? -8.859 -14.5 -0.989 1 98.31 91 ALA A C 1
ATOM 718 O O . ALA A 1 91 ? -9.164 -14.094 0.136 1 98.31 91 ALA A O 1
ATOM 719 N N . ILE A 1 92 ? -8.055 -13.836 -1.788 1 98.69 92 ILE A N 1
ATOM 720 C CA . ILE A 1 92 ? -7.43 -12.562 -1.439 1 98.69 92 ILE A CA 1
ATOM 721 C C . ILE A 1 92 ? -8.508 -11.508 -1.206 1 98.69 92 ILE A C 1
ATOM 723 O O . ILE A 1 92 ? -8.508 -10.836 -0.172 1 98.69 92 ILE A O 1
ATOM 727 N N . ARG A 1 93 ? -9.43 -11.398 -2.113 1 98.44 93 ARG A N 1
ATOM 728 C CA . ARG A 1 93 ? -10.492 -10.398 -2.01 1 98.44 93 ARG A CA 1
ATOM 729 C C . ARG A 1 93 ? -11.359 -10.648 -0.778 1 98.44 93 ARG A C 1
ATOM 731 O O . ARG A 1 93 ? -11.703 -9.711 -0.056 1 98.44 93 ARG A O 1
ATOM 738 N N . GLU A 1 94 ? -11.695 -11.867 -0.612 1 98 94 GLU A N 1
ATOM 739 C CA . GLU A 1 94 ? -12.508 -12.219 0.546 1 98 94 GLU A CA 1
ATOM 740 C C . GLU A 1 94 ? -11.844 -11.773 1.846 1 98 94 GLU A C 1
ATOM 742 O O . GLU A 1 94 ? -12.516 -11.297 2.762 1 98 94 GLU A O 1
ATOM 747 N N . GLN A 1 95 ? -10.617 -11.891 1.927 1 98.44 95 GLN A N 1
ATOM 748 C CA . GLN A 1 95 ? -9.883 -11.594 3.152 1 98.44 95 GLN A CA 1
ATOM 749 C C . GLN A 1 95 ? -9.617 -10.102 3.287 1 98.44 95 GLN A C 1
ATOM 751 O O . GLN A 1 95 ? -9.633 -9.562 4.395 1 98.44 95 GLN A O 1
ATOM 756 N N . LEU A 1 96 ? -9.375 -9.398 2.201 1 98.69 96 LEU A N 1
ATOM 757 C CA . LEU A 1 96 ? -8.859 -8.039 2.287 1 98.69 96 LEU A CA 1
ATOM 758 C C . LEU A 1 96 ? -10 -7.023 2.219 1 98.69 96 LEU A C 1
ATOM 760 O O . LEU A 1 96 ? -9.891 -5.926 2.768 1 98.69 96 LEU A O 1
ATOM 764 N N . LEU A 1 97 ? -11.117 -7.316 1.596 1 98.38 97 LEU A N 1
ATOM 765 C CA . LEU A 1 97 ? -12.164 -6.332 1.336 1 98.38 97 LEU A CA 1
ATOM 766 C C . LEU A 1 97 ? -12.781 -5.836 2.639 1 98.38 97 LEU A C 1
ATOM 768 O O . LEU A 1 97 ? -13.211 -4.684 2.729 1 98.38 97 LEU A O 1
ATOM 772 N N . PRO A 1 98 ? -12.836 -6.68 3.666 1 97.88 98 PRO A N 1
ATOM 773 C CA . PRO A 1 98 ? -13.328 -6.16 4.941 1 97.88 98 PRO A CA 1
ATOM 774 C C . PRO A 1 98 ? -12.469 -5.02 5.488 1 97.88 98 PRO A C 1
ATOM 776 O O . PRO A 1 98 ? -12.914 -4.266 6.355 1 97.88 98 PRO A O 1
ATOM 779 N N . PHE A 1 99 ? -11.234 -4.91 5 1 97.69 99 PHE A N 1
ATOM 780 C CA . PHE A 1 99 ? -10.328 -3.859 5.453 1 97.69 99 PHE A CA 1
ATOM 781 C C . PHE A 1 99 ? -10.273 -2.717 4.441 1 97.69 99 PHE A C 1
ATOM 783 O O . PHE A 1 99 ? -9.273 -2.004 4.355 1 97.69 99 PHE A O 1
ATOM 790 N N . GLY A 1 100 ? -11.297 -2.635 3.58 1 97.19 100 GLY A N 1
ATOM 791 C CA . GLY A 1 100 ? -11.414 -1.473 2.715 1 97.19 100 GLY A CA 1
ATOM 792 C C . GLY A 1 100 ? -10.836 -1.696 1.33 1 97.19 100 GLY A C 1
ATOM 793 O O . GLY A 1 100 ? -11.219 -2.643 0.637 1 97.19 100 GLY A O 1
ATOM 794 N N . LYS A 1 101 ? -9.984 -0.796 0.998 1 97.62 101 LYS A N 1
ATOM 795 C CA . LYS A 1 101 ? -9.477 -0.751 -0.37 1 97.62 101 LYS A CA 1
ATOM 796 C C . LYS A 1 101 ? -8.266 -1.668 -0.537 1 97.62 101 LYS A C 1
ATOM 798 O O . LYS A 1 101 ? -7.457 -1.809 0.382 1 97.62 101 LYS A O 1
ATOM 803 N N . ILE A 1 102 ? -8.125 -2.258 -1.714 1 98.62 102 ILE A N 1
ATOM 804 C CA . ILE A 1 102 ? -6.965 -3.029 -2.139 1 98.62 102 ILE A CA 1
ATOM 805 C C . ILE A 1 102 ? -6.293 -2.338 -3.322 1 98.62 102 ILE A C 1
ATOM 807 O O . ILE A 1 102 ? -6.922 -2.113 -4.359 1 98.62 102 ILE A O 1
ATOM 811 N N . PHE A 1 103 ? -5.023 -2.041 -3.186 1 98.06 103 PHE A N 1
ATOM 812 C CA . PHE A 1 103 ? -4.273 -1.372 -4.242 1 98.06 103 PHE A CA 1
ATOM 813 C C . PHE A 1 103 ? -3.285 -2.332 -4.895 1 98.06 103 PHE A C 1
ATOM 815 O O . PHE A 1 103 ? -2.781 -3.25 -4.246 1 98.06 103 PHE A O 1
ATOM 822 N N . ILE A 1 104 ? -3.041 -2.115 -6.172 1 97 104 ILE A N 1
ATOM 823 C CA . ILE A 1 104 ? -1.979 -2.799 -6.902 1 97 104 ILE A CA 1
ATOM 824 C C . ILE A 1 104 ? -1.46 -1.899 -8.023 1 97 104 ILE A C 1
ATOM 826 O O . ILE A 1 104 ? -2.123 -0.934 -8.406 1 97 104 ILE A O 1
ATOM 830 N N . TYR A 1 105 ? -0.292 -2.098 -8.43 1 91.5 105 TYR A N 1
ATOM 831 C CA . TYR A 1 105 ? 0.092 -1.654 -9.766 1 91.5 105 TYR A CA 1
ATOM 832 C C . TYR A 1 105 ? 0.554 -2.83 -10.617 1 91.5 105 TYR A C 1
ATOM 834 O O . TYR A 1 105 ? 1.568 -3.463 -10.32 1 91.5 105 TYR A O 1
ATOM 842 N N . ALA A 1 106 ? -0.196 -3.105 -11.578 1 85.56 106 ALA A N 1
ATOM 843 C CA . ALA A 1 106 ? -0.068 -4.297 -12.414 1 85.56 106 ALA A CA 1
ATOM 844 C C . ALA A 1 106 ? 0.89 -4.047 -13.578 1 85.56 106 ALA A C 1
ATOM 846 O O . ALA A 1 106 ? 1.069 -2.908 -14.008 1 85.56 106 ALA A O 1
ATOM 847 N N . VAL A 1 107 ? 1.468 -5.145 -13.977 1 83.75 107 VAL A N 1
ATOM 848 C CA . VAL A 1 107 ? 2.078 -5.098 -15.297 1 83.75 107 VAL A CA 1
ATOM 849 C C . VAL A 1 107 ? 1.002 -4.855 -16.359 1 83.75 107 VAL A C 1
ATOM 851 O O . VAL A 1 107 ? -0.133 -5.316 -16.219 1 83.75 107 VAL A O 1
ATOM 854 N N . ALA A 1 108 ? 1.374 -4.207 -17.438 1 83.38 108 ALA A N 1
ATOM 855 C CA . ALA A 1 108 ? 0.404 -3.742 -18.422 1 83.38 108 ALA A CA 1
ATOM 856 C C . ALA A 1 108 ? -0.396 -4.906 -19 1 83.38 108 ALA A C 1
ATOM 858 O O . ALA A 1 108 ? -1.603 -4.789 -19.219 1 83.38 108 ALA A O 1
ATOM 859 N N . ASP A 1 109 ? 0.221 -5.992 -19.141 1 85.81 109 ASP A N 1
ATOM 860 C CA . ASP A 1 109 ? -0.449 -7.113 -19.797 1 85.81 109 ASP A CA 1
ATOM 861 C C . ASP A 1 109 ? -1.342 -7.867 -18.812 1 85.81 109 ASP A C 1
ATOM 863 O O . ASP A 1 109 ? -2.006 -8.836 -19.188 1 85.81 109 ASP A O 1
ATOM 867 N N . LYS A 1 110 ? -1.43 -7.418 -17.609 1 90.31 110 LYS A N 1
ATOM 868 C CA . LYS A 1 110 ? -2.236 -8.094 -16.594 1 90.31 110 LYS A CA 1
ATOM 869 C C . LYS A 1 110 ? -3.424 -7.238 -16.172 1 90.31 110 LYS A C 1
ATOM 871 O O . LYS A 1 110 ? -4.188 -7.621 -15.281 1 90.31 110 LYS A O 1
ATOM 876 N N . ILE A 1 111 ? -3.613 -6.121 -16.797 1 92.5 111 ILE A N 1
ATOM 877 C CA . ILE A 1 111 ? -4.68 -5.184 -16.453 1 92.5 111 ILE A CA 1
ATOM 878 C C . ILE A 1 111 ? -6.031 -5.879 -16.562 1 92.5 111 ILE A C 1
ATOM 880 O O . ILE A 1 111 ? -6.848 -5.82 -15.641 1 92.5 111 ILE A O 1
ATOM 884 N N . THR A 1 112 ? -6.234 -6.59 -17.609 1 93.31 112 THR A N 1
ATOM 885 C CA . THR A 1 112 ? -7.512 -7.25 -17.875 1 93.31 112 THR A CA 1
ATOM 886 C C . THR A 1 112 ? -7.777 -8.328 -16.828 1 93.31 112 THR A C 1
ATOM 888 O O . THR A 1 112 ? -8.922 -8.523 -16.406 1 93.31 112 THR A O 1
ATOM 891 N N . PHE A 1 113 ? -6.723 -8.938 -16.484 1 93.94 113 PHE A N 1
ATOM 892 C CA . PHE A 1 113 ? -6.852 -9.969 -15.453 1 93.94 113 PHE A CA 1
ATOM 893 C C . PHE A 1 113 ? -7.422 -9.375 -14.164 1 93.94 113 PHE A C 1
ATOM 895 O O . PHE A 1 113 ? -8.406 -9.883 -13.625 1 93.94 113 PHE A O 1
ATOM 902 N N . TYR A 1 114 ? -6.922 -8.297 -13.664 1 96.75 114 TYR A N 1
ATOM 903 C CA . TYR A 1 114 ? -7.336 -7.703 -12.406 1 96.75 114 TYR A CA 1
ATOM 904 C C . TYR A 1 114 ? -8.703 -7.051 -12.531 1 96.75 114 TYR A C 1
ATOM 906 O O . TYR A 1 114 ? -9.477 -7.02 -11.57 1 96.75 114 TYR A O 1
ATOM 914 N N . GLN A 1 115 ? -8.992 -6.547 -13.727 1 95.88 115 GLN A N 1
ATOM 915 C CA . GLN A 1 115 ? -10.305 -5.949 -13.961 1 95.88 115 GLN A CA 1
ATOM 916 C C . GLN A 1 115 ? -11.422 -6.969 -13.766 1 95.88 115 GLN A C 1
ATOM 918 O O . GLN A 1 115 ? -12.508 -6.625 -13.297 1 95.88 115 GLN A O 1
ATOM 923 N N . ARG A 1 116 ? -11.164 -8.164 -14.023 1 95.94 116 ARG A N 1
ATOM 924 C CA . ARG A 1 116 ? -12.141 -9.234 -13.852 1 95.94 116 ARG A CA 1
ATOM 925 C C . ARG A 1 116 ? -12.484 -9.422 -12.375 1 95.94 116 ARG A C 1
ATOM 927 O O . ARG A 1 116 ? -13.539 -9.969 -12.047 1 95.94 116 ARG A O 1
ATOM 934 N N . PHE A 1 117 ? -11.625 -8.945 -11.539 1 96.56 117 PHE A N 1
ATOM 935 C CA . PHE A 1 117 ? -11.844 -9.133 -10.109 1 96.56 117 PHE A CA 1
ATOM 936 C C . PHE A 1 117 ? -12.219 -7.816 -9.445 1 96.56 117 PHE A C 1
ATOM 938 O O . PHE A 1 117 ? -12.078 -7.668 -8.227 1 96.56 117 PHE A O 1
ATOM 945 N N . GLY A 1 118 ? -12.539 -6.816 -10.234 1 96.44 118 GLY A N 1
ATOM 946 C CA . GLY A 1 118 ? -13.125 -5.598 -9.695 1 96.44 118 GLY A CA 1
ATOM 947 C C . GLY A 1 118 ? -12.117 -4.477 -9.523 1 96.44 118 GLY A C 1
ATOM 948 O O . GLY A 1 118 ? -12.438 -3.426 -8.969 1 96.44 118 GLY A O 1
ATOM 949 N N . PHE A 1 119 ? -10.938 -4.711 -10 1 97.81 119 PHE A N 1
ATOM 950 C CA . PHE A 1 119 ? -9.961 -3.627 -9.938 1 97.81 119 PHE A CA 1
ATOM 951 C C . PHE A 1 119 ? -10.211 -2.605 -11.039 1 97.81 119 PHE A C 1
ATOM 953 O O . PHE A 1 119 ? -10.539 -2.975 -12.172 1 97.81 119 PHE A O 1
ATOM 960 N N . ALA A 1 120 ? -10.086 -1.365 -10.656 1 97 120 ALA A N 1
ATOM 961 C CA . ALA A 1 120 ? -10.211 -0.253 -11.594 1 97 120 ALA A CA 1
ATOM 962 C C . ALA A 1 120 ? -8.961 0.624 -11.578 1 97 120 ALA A C 1
ATOM 964 O O . ALA A 1 120 ? -8.281 0.725 -10.555 1 97 120 ALA A O 1
ATOM 965 N N . MET A 1 121 ? -8.727 1.309 -12.664 1 95.81 121 MET A N 1
ATOM 966 C CA . MET A 1 121 ? -7.559 2.174 -12.789 1 95.81 121 MET A CA 1
ATOM 967 C C . MET A 1 121 ? -7.715 3.426 -11.938 1 95.81 121 MET A C 1
ATOM 969 O O . MET A 1 121 ? -8.758 4.082 -11.969 1 95.81 121 MET A O 1
ATOM 973 N N . LEU A 1 122 ? -6.676 3.742 -11.227 1 95.94 122 LEU A N 1
ATOM 974 C CA . LEU A 1 122 ? -6.648 4.988 -10.469 1 95.94 122 LEU A CA 1
ATOM 975 C C . LEU A 1 122 ? -6.34 6.172 -11.375 1 95.94 122 LEU A C 1
ATOM 977 O O . LEU A 1 122 ? -5.488 6.074 -12.266 1 95.94 122 LEU A O 1
ATOM 981 N N . THR A 1 123 ? -6.949 7.285 -11.086 1 93.44 123 THR A N 1
ATOM 982 C CA . THR A 1 123 ? -6.652 8.523 -11.797 1 93.44 123 THR A CA 1
ATOM 983 C C . THR A 1 123 ? -5.371 9.156 -11.273 1 93.44 123 THR A C 1
ATOM 985 O O . THR A 1 123 ? -4.578 9.711 -12.039 1 93.44 123 THR A O 1
ATOM 988 N N . THR A 1 124 ? -5.18 8.984 -9.969 1 93.62 124 THR A N 1
ATOM 989 C CA . THR A 1 124 ? -4.121 9.758 -9.328 1 93.62 124 THR A CA 1
ATOM 990 C C . THR A 1 124 ? -3.197 8.844 -8.531 1 93.62 124 THR A C 1
ATOM 992 O O . THR A 1 124 ? -2.768 9.203 -7.43 1 93.62 124 THR A O 1
ATOM 995 N N . GLY A 1 125 ? -3.006 7.598 -8.906 1 96 125 GLY A N 1
ATOM 996 C CA . GLY A 1 125 ? -1.969 6.766 -8.32 1 96 125 GLY A CA 1
ATOM 997 C C . GLY A 1 125 ? -0.566 7.242 -8.641 1 96 125 GLY A C 1
ATOM 998 O O . GLY A 1 125 ? -0.256 7.535 -9.797 1 96 125 GLY A O 1
ATOM 999 N N . MET A 1 126 ? 0.25 7.422 -7.578 1 97.62 126 MET A N 1
ATOM 1000 C CA . MET A 1 126 ? 1.603 7.938 -7.77 1 97.62 126 MET A CA 1
ATOM 1001 C C . MET A 1 126 ? 2.621 7.082 -7.023 1 97.62 126 MET A C 1
ATOM 1003 O O . MET A 1 126 ? 2.262 6.34 -6.109 1 97.62 126 MET A O 1
ATOM 1007 N N . VAL A 1 127 ? 3.826 7.215 -7.477 1 98.06 127 VAL A N 1
ATOM 1008 C CA . VAL A 1 127 ? 4.898 6.445 -6.852 1 98.06 127 VAL A CA 1
ATOM 1009 C C . VAL A 1 127 ? 6.168 7.297 -6.777 1 98.06 127 VAL A C 1
ATOM 1011 O O . VAL A 1 127 ? 6.398 8.156 -7.629 1 98.06 127 VAL A O 1
ATOM 1014 N N . CYS A 1 128 ? 6.859 7.113 -5.727 1 98.12 128 CYS A N 1
ATOM 1015 C CA . CYS A 1 128 ? 8.188 7.688 -5.543 1 98.12 128 CYS A CA 1
ATOM 1016 C C . CYS A 1 128 ? 9.203 6.609 -5.172 1 98.12 128 CYS A C 1
ATOM 1018 O O . CYS A 1 128 ? 8.883 5.684 -4.422 1 98.12 128 CYS A O 1
ATOM 1020 N N . ALA A 1 129 ? 10.375 6.652 -5.672 1 97.75 129 ALA A N 1
ATOM 1021 C CA . ALA A 1 129 ? 11.477 5.734 -5.402 1 97.75 129 ALA A CA 1
ATOM 1022 C C . ALA A 1 129 ? 12.828 6.43 -5.586 1 97.75 129 ALA A C 1
ATOM 1024 O O . ALA A 1 129 ? 12.875 7.633 -5.855 1 97.75 129 ALA A O 1
ATOM 1025 N N . SER A 1 130 ? 13.844 5.676 -5.336 1 97.06 130 SER A N 1
ATOM 1026 C CA . SER A 1 130 ? 15.172 6.195 -5.648 1 97.06 130 SER A CA 1
ATOM 1027 C C . SER A 1 130 ? 15.289 6.547 -7.129 1 97.06 130 SER A C 1
ATOM 1029 O O . SER A 1 130 ? 14.453 6.145 -7.938 1 97.06 130 SER A O 1
ATOM 1031 N N . GLU A 1 131 ? 16.281 7.301 -7.465 1 95.88 131 GLU A N 1
ATOM 1032 C CA . GLU A 1 131 ? 16.5 7.648 -8.867 1 95.88 131 GLU A CA 1
ATOM 1033 C C . GLU A 1 131 ? 16.609 6.398 -9.734 1 95.88 131 GLU A C 1
ATOM 1035 O O . GLU A 1 131 ? 15.992 6.324 -10.797 1 95.88 131 GLU A O 1
ATOM 1040 N N . GLU A 1 132 ? 17.375 5.484 -9.305 1 95.19 132 GLU A N 1
ATOM 1041 C CA . GLU A 1 132 ? 17.516 4.227 -10.031 1 95.19 132 GLU A CA 1
ATOM 1042 C C . GLU A 1 132 ? 16.188 3.486 -10.125 1 95.19 132 GLU A C 1
ATOM 1044 O O . GLU A 1 132 ? 15.852 2.936 -11.18 1 95.19 132 GLU A O 1
ATOM 1049 N N . GLY A 1 133 ? 15.438 3.479 -9 1 94.38 133 GLY A N 1
ATOM 1050 C CA . GLY A 1 133 ? 14.133 2.84 -8.992 1 94.38 133 GLY A CA 1
ATOM 1051 C C . GLY A 1 133 ? 13.148 3.471 -9.961 1 94.38 133 GLY A C 1
ATOM 1052 O O . GLY A 1 133 ? 12.445 2.768 -10.688 1 94.38 133 GLY A O 1
ATOM 1053 N N . MET A 1 134 ? 13.195 4.754 -10.016 1 95.62 134 MET A N 1
ATOM 1054 C CA . MET A 1 134 ? 12.305 5.488 -10.906 1 95.62 134 MET A CA 1
ATOM 1055 C C . MET A 1 134 ? 12.656 5.227 -12.367 1 95.62 134 MET A C 1
ATOM 1057 O O . MET A 1 134 ? 11.773 5.082 -13.211 1 95.62 134 MET A O 1
ATOM 1061 N N . GLN A 1 135 ? 13.898 5.215 -12.633 1 95 135 GLN A N 1
ATOM 1062 C CA . GLN A 1 135 ? 14.352 4.934 -13.992 1 95 135 GLN A CA 1
ATOM 1063 C C . GLN A 1 135 ? 13.898 3.547 -14.445 1 95 135 GLN A C 1
ATOM 1065 O O . GLN A 1 135 ? 13.406 3.383 -15.562 1 95 135 GLN A O 1
ATOM 1070 N N . LYS A 1 136 ? 14.094 2.541 -13.609 1 93.06 136 LYS A N 1
ATOM 1071 C CA . LYS A 1 136 ? 13.68 1.174 -13.922 1 93.06 136 LYS A CA 1
ATOM 1072 C C . LYS A 1 136 ? 12.18 1.096 -14.172 1 93.06 136 LYS A C 1
ATOM 1074 O O . LYS A 1 136 ? 11.734 0.445 -15.117 1 93.06 136 LYS A O 1
ATOM 1079 N N . MET A 1 137 ? 11.414 1.764 -13.352 1 93.5 137 MET A N 1
ATOM 1080 C CA . MET A 1 137 ? 9.953 1.749 -13.477 1 93.5 137 MET A CA 1
ATOM 1081 C C . MET A 1 137 ? 9.508 2.445 -14.758 1 93.5 137 MET A C 1
ATOM 1083 O O . MET A 1 137 ? 8.555 2.016 -15.406 1 93.5 137 MET A O 1
ATOM 1087 N N . GLN A 1 138 ? 10.234 3.492 -15.078 1 93.31 138 GLN A N 1
ATOM 1088 C CA . GLN A 1 138 ? 9.945 4.18 -16.328 1 93.31 138 GLN A CA 1
ATOM 1089 C C . GLN A 1 138 ? 10.219 3.275 -17.531 1 93.31 138 GLN A C 1
ATOM 1091 O O . GLN A 1 138 ? 9.414 3.205 -18.469 1 93.31 138 GLN A O 1
ATOM 1096 N N . GLU A 1 139 ? 11.273 2.582 -17.484 1 92.06 139 GLU A N 1
ATOM 1097 C CA . GLU A 1 139 ? 11.664 1.672 -18.562 1 92.06 139 GLU A CA 1
ATOM 1098 C C . GLU A 1 139 ? 10.656 0.531 -18.703 1 92.06 139 GLU A C 1
ATOM 1100 O O . GLU A 1 139 ? 10.406 0.051 -19.812 1 92.06 139 GLU A O 1
ATOM 1105 N N . GLN A 1 140 ? 10.133 0.11 -17.625 1 90.5 140 GLN A N 1
ATOM 1106 C CA . GLN A 1 140 ? 9.203 -1.015 -17.609 1 90.5 140 GLN A CA 1
ATOM 1107 C C . GLN A 1 140 ? 7.789 -0.56 -17.938 1 90.5 140 GLN A C 1
ATOM 1109 O O . GLN A 1 140 ? 6.879 -1.384 -18.047 1 90.5 140 GLN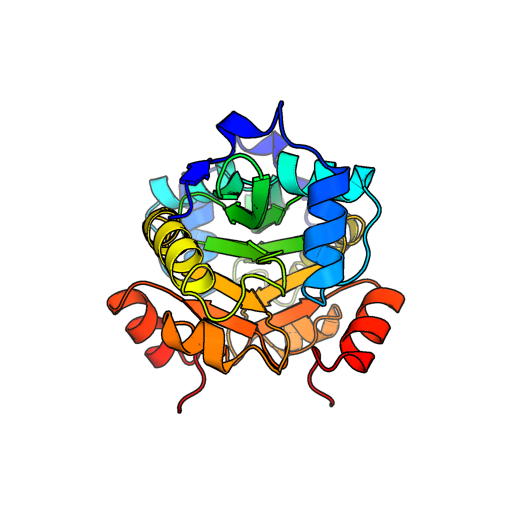 A O 1
ATOM 1114 N N . GLY A 1 141 ? 7.566 0.799 -18 1 90.94 141 GLY A N 1
ATOM 1115 C CA . GLY A 1 141 ? 6.285 1.336 -18.422 1 90.94 141 GLY A CA 1
ATOM 1116 C C . GLY A 1 141 ? 5.316 1.567 -17.281 1 90.94 141 GLY A C 1
ATOM 1117 O O . GLY A 1 141 ? 4.113 1.732 -17.5 1 90.94 141 GLY A O 1
ATOM 1118 N N . TYR A 1 142 ? 5.828 1.609 -16.047 1 92.81 142 TYR A N 1
ATOM 1119 C CA . TYR A 1 142 ? 4.949 1.759 -14.898 1 92.81 142 TYR A CA 1
ATOM 1120 C C . TYR A 1 142 ? 4.645 3.229 -14.625 1 92.81 142 TYR A C 1
ATOM 1122 O O . TYR A 1 142 ? 3.707 3.551 -13.898 1 92.81 142 TYR A O 1
ATOM 1130 N N . ILE A 1 143 ? 5.496 4.113 -15.164 1 93.75 143 ILE A N 1
ATOM 1131 C CA . ILE A 1 143 ? 5.359 5.543 -14.906 1 93.75 143 ILE A CA 1
ATOM 1132 C C . ILE A 1 143 ? 4.902 6.254 -16.172 1 93.75 143 ILE A C 1
ATOM 1134 O O . ILE A 1 143 ? 5.449 6.016 -17.266 1 93.75 143 ILE A O 1
ATOM 1138 N N . ARG A 1 144 ? 3.916 7.125 -15.953 1 87 144 ARG A N 1
ATOM 1139 C CA . ARG A 1 144 ? 3.406 7.902 -17.078 1 87 144 ARG A CA 1
ATOM 1140 C C . ARG A 1 144 ? 4.457 8.883 -17.594 1 87 144 ARG A C 1
ATOM 1142 O O . ARG A 1 144 ? 5.172 9.5 -16.797 1 87 144 ARG A O 1
ATOM 1149 N N . GLN A 1 145 ? 4.68 8.82 -18.797 1 76.25 145 GLN A N 1
ATOM 1150 C CA . GLN A 1 145 ? 5.609 9.766 -19.406 1 76.25 145 GLN A CA 1
ATOM 1151 C C . GLN A 1 145 ? 5.062 11.188 -19.359 1 76.25 145 GLN A C 1
ATOM 1153 O O . GLN A 1 145 ? 3.848 11.398 -19.438 1 76.25 145 GLN A O 1
ATOM 1158 N N . PRO A 1 146 ? 5.957 12.094 -19.016 1 63.09 146 PRO A N 1
ATOM 1159 C CA . PRO A 1 146 ? 5.531 13.492 -19.031 1 63.09 146 PRO A CA 1
ATOM 1160 C C . PRO A 1 146 ? 4.742 13.867 -20.281 1 63.09 146 PRO A C 1
ATOM 1162 O O . PRO A 1 146 ? 4.965 13.281 -21.344 1 63.09 146 PRO A O 1
ATOM 1165 N N . MET B 1 1 ? 9.414 26.062 14.094 1 86.62 1 MET B N 1
ATOM 1166 C CA . MET B 1 1 ? 9.984 24.797 13.648 1 86.62 1 MET B CA 1
ATOM 1167 C C . MET B 1 1 ? 9.148 23.609 14.133 1 86.62 1 MET B C 1
ATOM 1169 O O . MET B 1 1 ? 8.578 23.656 15.219 1 86.62 1 MET B O 1
ATOM 1173 N N . MET B 1 2 ? 8.883 22.672 13.289 1 94.69 2 MET B N 1
ATOM 1174 C CA . MET B 1 2 ? 8.055 21.531 13.641 1 94.69 2 MET B CA 1
ATOM 1175 C C . MET B 1 2 ? 8.914 20.375 14.164 1 94.69 2 MET B C 1
ATOM 1177 O O . MET B 1 2 ? 9.977 20.094 13.602 1 94.69 2 MET B O 1
ATOM 1181 N N . VAL B 1 3 ? 8.594 19.828 15.328 1 97.5 3 VAL B N 1
ATOM 1182 C CA . VAL B 1 3 ? 9.219 18.609 15.836 1 97.5 3 VAL B CA 1
ATOM 1183 C C . VAL B 1 3 ? 8.406 17.391 15.398 1 97.5 3 VAL B C 1
ATOM 1185 O O . VAL B 1 3 ? 7.211 17.297 15.688 1 97.5 3 VAL B O 1
ATOM 1188 N N . ILE B 1 4 ? 9.062 16.453 14.766 1 98.5 4 ILE B N 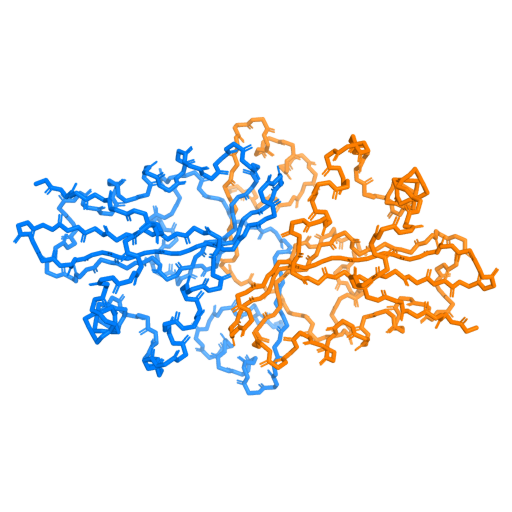1
ATOM 1189 C CA . ILE B 1 4 ? 8.359 15.281 14.266 1 98.5 4 ILE B CA 1
ATOM 1190 C C . ILE B 1 4 ? 8.68 14.078 15.148 1 98.5 4 ILE B C 1
ATOM 1192 O O . ILE B 1 4 ? 9.844 13.727 15.336 1 98.5 4 ILE B O 1
ATOM 1196 N N . GLU B 1 5 ? 7.648 13.5 15.711 1 98.56 5 GLU B N 1
ATOM 1197 C CA . GLU B 1 5 ? 7.773 12.266 16.484 1 98.56 5 GLU B CA 1
ATOM 1198 C C . GLU B 1 5 ? 7.234 11.07 15.695 1 98.56 5 GLU B C 1
ATOM 1200 O O . GLU B 1 5 ? 6.273 11.203 14.938 1 98.56 5 GLU B O 1
ATOM 1205 N N . GLY B 1 6 ? 7.844 9.93 15.914 1 98.31 6 GLY B N 1
ATOM 1206 C CA . GLY B 1 6 ? 7.441 8.727 15.195 1 98.31 6 GLY B CA 1
ATOM 1207 C C . GLY B 1 6 ? 6.453 7.875 15.977 1 98.31 6 GLY B C 1
ATOM 1208 O O . GLY B 1 6 ? 5.734 8.375 16.844 1 98.31 6 GLY B O 1
ATOM 1209 N N . LYS B 1 7 ? 6.359 6.684 15.578 1 97.19 7 LYS B N 1
ATOM 1210 C CA . LYS B 1 7 ? 5.391 5.734 16.125 1 97.19 7 LYS B CA 1
ATOM 1211 C C . LYS B 1 7 ? 5.594 5.547 17.625 1 97.19 7 LYS B C 1
ATOM 1213 O O . LYS B 1 7 ? 4.656 5.18 18.344 1 97.19 7 LYS B O 1
ATOM 1218 N N . GLU B 1 8 ? 6.773 5.762 18.156 1 97.31 8 GLU B N 1
ATOM 1219 C CA . GLU B 1 8 ? 7.059 5.637 19.594 1 97.31 8 GLU B CA 1
ATOM 1220 C C . GLU B 1 8 ? 6.168 6.566 20.406 1 97.31 8 GLU B C 1
ATOM 1222 O O . GLU B 1 8 ? 5.973 6.348 21.609 1 97.31 8 GLU B O 1
ATOM 1227 N N . ALA B 1 9 ? 5.633 7.559 19.812 1 97.12 9 ALA B N 1
ATOM 1228 C CA . ALA B 1 9 ? 4.816 8.547 20.516 1 97.12 9 ALA B CA 1
ATOM 1229 C C . ALA B 1 9 ? 3.348 8.133 20.531 1 97.12 9 ALA B C 1
ATOM 1231 O O . ALA B 1 9 ? 2.51 8.82 21.109 1 97.12 9 ALA B O 1
ATOM 1232 N N . ILE B 1 10 ? 2.986 6.996 20 1 97.5 10 ILE B N 1
ATOM 1233 C CA . ILE B 1 10 ? 1.612 6.648 19.656 1 97.5 10 ILE B CA 1
ATOM 1234 C C . ILE B 1 10 ? 0.767 6.566 20.922 1 97.5 10 ILE B C 1
ATOM 1236 O O . ILE B 1 10 ? -0.429 6.867 20.891 1 97.5 10 ILE B O 1
ATOM 1240 N N . ALA B 1 11 ? 1.349 6.266 22.062 1 96.25 11 ALA B N 1
ATOM 1241 C CA . ALA B 1 11 ? 0.609 6.098 23.312 1 96.25 11 ALA B CA 1
ATOM 1242 C C . ALA B 1 11 ? 0.133 7.445 23.859 1 96.25 11 ALA B C 1
ATOM 1244 O O . ALA B 1 11 ? -0.817 7.508 24.641 1 96.25 11 ALA B O 1
ATOM 1245 N N . ARG B 1 12 ? 0.703 8.508 23.422 1 96.31 12 ARG B N 1
ATOM 1246 C CA . ARG B 1 12 ? 0.383 9.805 24 1 96.31 12 ARG B CA 1
ATOM 1247 C C . ARG B 1 12 ? -0.361 10.688 23 1 96.31 12 ARG B C 1
ATOM 1249 O O . ARG B 1 12 ? -0.643 11.852 23.281 1 96.31 12 ARG B O 1
ATOM 1256 N N . VAL B 1 13 ? -0.642 10.203 21.906 1 98.06 13 VAL B N 1
ATOM 1257 C CA . VAL B 1 13 ? -1.272 10.984 20.844 1 98.06 13 VAL B CA 1
ATOM 1258 C C . VAL B 1 13 ? -2.723 11.281 21.219 1 98.06 13 VAL B C 1
ATOM 1260 O O . VAL B 1 13 ? -3.428 10.414 21.734 1 98.06 13 VAL B O 1
ATOM 1263 N N . ASP B 1 14 ? -3.109 12.523 21.016 1 98.19 14 ASP B N 1
ATOM 1264 C CA . ASP B 1 14 ? -4.52 12.898 21.109 1 98.19 14 ASP B CA 1
ATOM 1265 C C . ASP B 1 14 ? -5.262 12.562 19.812 1 98.19 14 ASP B C 1
ATOM 1267 O O . ASP B 1 14 ? -5.223 13.336 18.859 1 98.19 14 ASP B O 1
ATOM 1271 N N . TRP B 1 15 ? -6.074 11.562 19.875 1 98.25 15 TRP B N 1
ATOM 1272 C CA . TRP B 1 15 ? -6.676 11.039 18.656 1 98.25 15 TRP B CA 1
ATOM 1273 C C . TRP B 1 15 ? -7.832 11.922 18.188 1 98.25 15 TRP B C 1
ATOM 1275 O O . TRP B 1 15 ? -8.164 11.953 17 1 98.25 15 TRP B O 1
ATOM 1285 N N . GLN B 1 16 ? -8.453 12.562 19.094 1 98.06 16 GLN B N 1
ATOM 1286 C CA . GLN B 1 16 ? -9.453 13.547 18.688 1 98.06 16 GLN B CA 1
ATOM 1287 C C . GLN B 1 16 ? -8.812 14.68 17.891 1 98.06 16 GLN B C 1
ATOM 1289 O O . GLN B 1 16 ? -9.391 15.164 16.906 1 98.06 16 GLN B O 1
ATOM 1294 N N . ARG B 1 17 ? -7.641 15.07 18.328 1 98 17 ARG B N 1
ATOM 1295 C CA . ARG B 1 17 ? -6.902 16.094 17.594 1 98 17 ARG B CA 1
ATOM 1296 C C . ARG B 1 17 ? -6.48 15.586 16.219 1 98 17 ARG B C 1
ATOM 1298 O O . ARG B 1 17 ? -6.57 16.312 15.227 1 98 17 ARG B O 1
ATOM 1305 N N . VAL B 1 18 ? -6.047 14.359 16.094 1 98.38 18 VAL B N 1
ATOM 1306 C CA . VAL B 1 18 ? -5.691 13.758 14.82 1 98.38 18 VAL B CA 1
ATOM 1307 C C . VAL B 1 18 ? -6.895 13.781 13.883 1 98.38 18 VAL B C 1
ATOM 1309 O O . VAL B 1 18 ? -6.777 14.188 12.719 1 98.38 18 VAL B O 1
ATOM 1312 N N . ARG B 1 19 ? -7.996 13.383 14.43 1 98 19 ARG B N 1
ATOM 1313 C CA . ARG B 1 19 ? -9.227 13.383 13.641 1 98 19 ARG B CA 1
ATOM 1314 C C . ARG B 1 19 ? -9.539 14.773 13.109 1 98 19 ARG B C 1
ATOM 1316 O O . ARG B 1 19 ? -9.883 14.93 11.938 1 98 19 ARG B O 1
ATOM 1323 N N . THR B 1 20 ? -9.391 15.75 13.898 1 97.12 20 THR B N 1
ATOM 1324 C CA . THR B 1 20 ? -9.664 17.141 13.523 1 97.12 20 THR B CA 1
ATOM 1325 C C . THR B 1 20 ? -8.703 17.594 12.43 1 97.12 20 THR B C 1
ATOM 1327 O O . THR B 1 20 ? -9.125 18.234 11.461 1 97.12 20 THR B O 1
ATOM 1330 N N . ILE B 1 21 ? -7.445 17.266 12.547 1 97.38 21 ILE B N 1
ATOM 1331 C CA . ILE B 1 21 ? -6.434 17.656 11.57 1 97.38 21 ILE B CA 1
ATOM 1332 C C . ILE B 1 21 ? -6.773 17.047 10.211 1 97.38 21 ILE B C 1
ATOM 1334 O O . ILE B 1 21 ? -6.766 17.75 9.195 1 97.38 21 ILE B O 1
ATOM 1338 N N . ILE B 1 22 ? -7.102 15.781 10.195 1 96.12 22 ILE B N 1
ATOM 1339 C CA . ILE B 1 22 ? -7.387 15.055 8.961 1 96.12 22 ILE B CA 1
ATOM 1340 C C . ILE B 1 22 ? -8.641 15.625 8.305 1 96.12 22 ILE B C 1
ATOM 1342 O O . ILE B 1 22 ? -8.656 15.883 7.102 1 96.12 22 ILE B O 1
ATOM 1346 N N . ALA B 1 23 ? -9.609 15.891 9.094 1 94.38 23 ALA B N 1
ATOM 1347 C CA . ALA B 1 23 ? -10.844 16.469 8.578 1 94.38 23 ALA B CA 1
ATOM 1348 C C . ALA B 1 23 ? -10.609 17.859 8 1 94.38 23 ALA B C 1
ATOM 1350 O O . ALA B 1 23 ? -11.062 18.172 6.898 1 94.38 23 ALA B O 1
ATOM 1351 N N . GLU B 1 24 ? -9.867 18.672 8.68 1 93.75 24 GLU B N 1
ATOM 1352 C CA . GLU B 1 24 ? -9.602 20.047 8.258 1 93.75 24 GLU B CA 1
ATOM 1353 C C . GLU B 1 24 ? -8.727 20.078 7.008 1 93.75 24 GLU B C 1
ATOM 1355 O O . GLU B 1 24 ? -8.836 21 6.199 1 93.75 24 GLU B O 1
ATOM 1360 N N . ALA B 1 25 ? -7.871 19.125 6.871 1 92.12 25 ALA B N 1
ATOM 1361 C CA . ALA B 1 25 ? -6.965 19.062 5.73 1 92.12 25 ALA B CA 1
ATOM 1362 C C . ALA B 1 25 ? -7.707 18.656 4.457 1 92.12 25 ALA B C 1
ATOM 1364 O O . ALA B 1 25 ? -7.125 18.641 3.371 1 92.12 25 ALA B O 1
ATOM 1365 N N . GLY B 1 26 ? -8.961 18.297 4.59 1 87.38 26 GLY B N 1
ATOM 1366 C CA . GLY B 1 26 ? -9.773 17.984 3.426 1 87.38 26 GLY B CA 1
ATOM 1367 C C . GLY B 1 26 ? -9.914 16.484 3.184 1 87.38 26 GLY B C 1
ATOM 1368 O O . GLY B 1 26 ? -10.438 16.078 2.15 1 87.38 26 GLY B O 1
ATOM 1369 N N . LEU B 1 27 ? -9.375 15.773 4.102 1 87.56 27 LEU B N 1
ATOM 1370 C CA . LEU B 1 27 ? -9.578 14.336 4.031 1 87.56 27 LEU B CA 1
ATOM 1371 C C . LEU B 1 27 ? -10.914 13.945 4.66 1 87.56 27 LEU B C 1
ATOM 1373 O O . LEU B 1 27 ? -11.539 14.758 5.348 1 87.56 27 LEU B O 1
ATOM 1377 N N . ASN B 1 28 ? -11.406 12.867 4.402 1 83.62 28 ASN B N 1
ATOM 1378 C CA . ASN B 1 28 ? -12.734 12.461 4.863 1 83.62 28 ASN B CA 1
ATOM 1379 C C . ASN B 1 28 ? -12.773 12.289 6.379 1 83.62 28 ASN B C 1
ATOM 1381 O O . ASN B 1 28 ? -11.766 11.922 6.992 1 83.62 28 ASN B O 1
ATOM 1385 N N . GLU B 1 29 ? -13.922 12.633 6.84 1 86.81 29 GLU B N 1
ATOM 1386 C CA . GLU B 1 29 ? -14.133 12.359 8.258 1 86.81 29 GLU B CA 1
ATOM 1387 C C . GLU B 1 29 ? -14.055 10.859 8.547 1 86.81 29 GLU B C 1
ATOM 1389 O O . GLU B 1 29 ? -14.508 10.047 7.742 1 86.81 29 GLU B O 1
ATOM 1394 N N . ARG B 1 30 ? -13.5 10.602 9.719 1 91.81 30 ARG B N 1
ATOM 1395 C CA . ARG B 1 30 ? -13.266 9.219 10.117 1 91.81 30 ARG B CA 1
ATOM 1396 C C . ARG B 1 30 ? -13.711 8.984 11.562 1 91.81 30 ARG B C 1
ATOM 1398 O O . ARG B 1 30 ? -13.688 9.906 12.383 1 91.81 30 ARG B O 1
ATOM 1405 N N . ASP B 1 31 ? -14.156 7.75 11.82 1 95.88 31 ASP B N 1
ATOM 1406 C CA . ASP B 1 31 ? -14.359 7.324 13.195 1 95.88 31 ASP B CA 1
ATOM 1407 C C . ASP B 1 31 ? -13.039 7.293 13.961 1 95.88 31 ASP B C 1
ATOM 1409 O O . ASP B 1 31 ? -12.055 6.723 13.492 1 95.88 31 ASP B O 1
ATOM 1413 N N . VAL B 1 32 ? -13.039 7.898 15.156 1 97.56 32 VAL B N 1
ATOM 1414 C CA . VAL B 1 32 ? -11.789 8.117 15.875 1 97.56 32 VAL B CA 1
ATOM 1415 C C . VAL B 1 32 ? -11.18 6.773 16.266 1 97.56 32 VAL B C 1
ATOM 1417 O O . VAL B 1 32 ? -9.961 6.617 16.297 1 97.56 32 VAL B O 1
ATOM 1420 N N . GLN B 1 33 ? -11.992 5.781 16.609 1 97.75 33 GLN B N 1
ATOM 1421 C CA . GLN B 1 33 ? -11.469 4.469 16.969 1 97.75 33 GLN B CA 1
ATOM 1422 C C . GLN B 1 33 ? -10.812 3.781 15.781 1 97.75 33 GLN B C 1
ATOM 1424 O O . GLN B 1 33 ? -9.75 3.178 15.914 1 97.75 33 GLN B O 1
ATOM 1429 N N . GLN B 1 34 ? -11.422 3.875 14.664 1 97.56 34 GLN B N 1
ATOM 1430 C CA . GLN B 1 34 ? -10.859 3.307 13.445 1 97.56 34 GLN B CA 1
ATOM 1431 C C . GLN B 1 34 ? -9.586 4.043 13.031 1 97.56 34 GLN B C 1
ATOM 1433 O O . GLN B 1 34 ? -8.641 3.43 12.539 1 97.56 34 GLN B O 1
ATOM 1438 N N . LEU B 1 35 ? -9.688 5.328 13.211 1 97.88 35 LEU B N 1
ATOM 1439 C CA . LEU B 1 35 ? -8.516 6.141 12.906 1 97.88 35 LEU B CA 1
ATOM 1440 C C . LEU B 1 35 ? -7.32 5.711 13.758 1 97.88 35 LEU B C 1
ATOM 1442 O O . LEU B 1 35 ? -6.23 5.48 13.227 1 97.88 35 LEU B O 1
ATOM 1446 N N . GLU B 1 36 ? -7.531 5.613 15.016 1 98.38 36 GLU B N 1
ATOM 1447 C CA . GLU B 1 36 ? -6.484 5.141 15.922 1 98.38 36 GLU B CA 1
ATOM 1448 C C . GLU B 1 36 ? -5.996 3.75 15.516 1 98.38 36 GLU B C 1
ATOM 1450 O O . GLU B 1 36 ? -4.789 3.496 15.484 1 98.38 36 GLU B O 1
ATOM 1455 N N . GLN B 1 37 ? -6.879 2.881 15.188 1 98.25 37 GLN B N 1
ATOM 1456 C CA . GLN B 1 37 ? -6.527 1.529 14.766 1 98.25 37 GLN B CA 1
ATOM 1457 C C . GLN B 1 37 ? -5.633 1.552 13.531 1 98.25 37 GLN B C 1
ATOM 1459 O O . GLN B 1 37 ? -4.633 0.837 13.469 1 98.25 37 GLN B O 1
ATOM 1464 N N . ALA B 1 38 ? -6.016 2.355 12.57 1 98.31 38 ALA B N 1
ATOM 1465 C CA . ALA B 1 38 ? -5.25 2.443 11.336 1 98.31 38 ALA B CA 1
ATOM 1466 C C . ALA B 1 38 ? -3.82 2.9 11.602 1 98.31 38 ALA B C 1
ATOM 1468 O O . ALA B 1 38 ? -2.867 2.342 11.055 1 98.31 38 ALA B O 1
ATOM 1469 N N . PHE B 1 39 ? -3.691 3.902 12.453 1 98.69 39 PHE B N 1
ATOM 1470 C CA . PHE B 1 39 ? -2.361 4.387 12.789 1 98.69 39 PHE B CA 1
ATOM 1471 C C . PHE B 1 39 ? -1.581 3.332 13.562 1 98.69 39 PHE B C 1
ATOM 1473 O O . PHE B 1 39 ? -0.404 3.094 13.289 1 98.69 39 PHE B O 1
ATOM 1480 N N . ARG B 1 40 ? -2.213 2.67 14.5 1 98.5 40 ARG B N 1
ATOM 1481 C CA . ARG B 1 40 ? -1.548 1.658 15.312 1 98.5 40 ARG B CA 1
ATOM 1482 C C . ARG B 1 40 ? -1.119 0.468 14.461 1 98.5 40 ARG B C 1
ATOM 1484 O O . ARG B 1 40 ? -0.081 -0.145 14.719 1 98.5 40 ARG B O 1
ATOM 1491 N N . GLN B 1 41 ? -1.86 0.195 13.477 1 98.31 41 GLN B N 1
ATOM 1492 C CA . GLN B 1 41 ? -1.565 -0.951 12.617 1 98.31 41 GLN B CA 1
ATOM 1493 C C . GLN B 1 41 ? -0.631 -0.56 11.477 1 98.31 41 GLN B C 1
ATOM 1495 O O . GLN B 1 41 ? -0.209 -1.414 10.695 1 98.31 41 GLN B O 1
ATOM 1500 N N . SER B 1 42 ? -0.302 0.711 11.398 1 98.62 42 SER B N 1
ATOM 1501 C CA . SER B 1 42 ? 0.669 1.17 10.406 1 98.62 42 SER B CA 1
ATOM 1502 C C . SER B 1 42 ? 2.098 0.917 10.875 1 98.62 42 SER B C 1
ATOM 1504 O O . SER B 1 42 ? 2.361 0.875 12.078 1 98.62 42 SER B O 1
ATOM 1506 N N . THR B 1 43 ? 2.982 0.707 9.953 1 98.62 43 THR B N 1
ATOM 1507 C CA . THR B 1 43 ? 4.391 0.447 10.242 1 98.62 43 THR B CA 1
ATOM 1508 C C . THR B 1 43 ? 5.086 1.717 10.719 1 98.62 43 THR B C 1
ATOM 1510 O O . THR B 1 43 ? 5.906 1.672 11.641 1 98.62 43 THR B O 1
ATOM 1513 N N . PHE B 1 44 ? 4.762 2.803 10.102 1 98.75 44 PHE B N 1
ATOM 1514 C CA . PHE B 1 44 ? 5.34 4.102 10.422 1 98.75 44 PHE B CA 1
ATOM 1515 C C . PHE B 1 44 ? 4.25 5.133 10.688 1 98.75 44 PHE B C 1
ATOM 1517 O O . PHE B 1 44 ? 3.168 5.062 10.094 1 98.75 44 PHE B O 1
ATOM 1524 N N . CYS B 1 45 ? 4.547 6.016 11.555 1 98.81 45 CYS B N 1
ATOM 1525 C CA . CYS B 1 45 ? 3.721 7.188 11.828 1 98.81 45 CYS B CA 1
ATOM 1526 C C . CYS B 1 45 ? 4.586 8.43 12.008 1 98.81 45 CYS B C 1
ATOM 1528 O O . CYS B 1 45 ? 5.734 8.336 12.438 1 98.81 45 CYS B O 1
ATOM 1530 N N . TRP B 1 46 ? 4.035 9.508 11.711 1 98.81 46 TRP B N 1
ATOM 1531 C CA . TRP B 1 46 ? 4.66 10.805 11.938 1 98.81 46 TRP B CA 1
ATOM 1532 C C . TRP B 1 46 ? 3.676 11.781 12.578 1 98.81 46 TRP B C 1
ATOM 1534 O O . TRP B 1 46 ? 2.574 11.984 12.07 1 98.81 46 TRP B O 1
ATOM 1544 N N . PHE B 1 47 ? 4.074 12.305 13.664 1 98.81 47 PHE B N 1
ATOM 1545 C CA . PHE B 1 47 ? 3.33 13.328 14.391 1 98.81 47 PHE B CA 1
ATOM 1546 C C . PHE B 1 47 ? 4.145 14.609 14.516 1 98.81 47 PHE B C 1
ATOM 1548 O O . PHE B 1 47 ? 5.168 14.641 15.195 1 98.81 47 PHE B O 1
ATOM 1555 N N . GLY B 1 48 ? 3.684 15.664 13.859 1 98.5 48 GLY B N 1
ATOM 1556 C CA . GLY B 1 48 ? 4.383 16.938 13.875 1 98.5 48 GLY B CA 1
ATOM 1557 C C . GLY B 1 48 ? 3.826 17.906 14.898 1 98.5 48 GLY B C 1
ATOM 1558 O O . GLY B 1 48 ? 2.639 18.234 14.875 1 98.5 48 GLY B O 1
ATOM 1559 N N . TYR B 1 49 ? 4.719 18.391 15.773 1 98.25 49 TYR B N 1
ATOM 1560 C CA . TYR B 1 49 ? 4.32 19.312 16.828 1 98.25 49 TYR B CA 1
ATOM 1561 C C . TYR B 1 49 ? 4.973 20.672 16.641 1 98.25 49 TYR B C 1
ATOM 1563 O O . TYR B 1 49 ? 6.156 20.75 16.297 1 98.25 49 TYR B O 1
ATOM 1571 N N . GLU B 1 50 ? 4.164 21.703 16.719 1 97.38 50 GLU B N 1
ATOM 1572 C CA . GLU B 1 50 ? 4.645 23.062 16.859 1 97.38 50 GLU B CA 1
ATOM 1573 C C . GLU B 1 50 ? 4.262 23.656 18.219 1 97.38 50 GLU B C 1
ATOM 1575 O O . GLU B 1 50 ? 3.074 23.781 18.516 1 97.38 50 GLU B O 1
ATOM 1580 N N . ASN B 1 51 ? 5.215 24.031 19 1 95.38 51 ASN B N 1
ATOM 1581 C CA . ASN B 1 51 ? 4.969 24.578 20.328 1 95.38 51 ASN B CA 1
ATOM 1582 C C . ASN B 1 51 ? 4.055 23.672 21.141 1 95.38 51 ASN B C 1
ATOM 1584 O O . ASN B 1 51 ? 3.084 24.141 21.734 1 95.38 51 ASN B O 1
ATOM 1588 N N . GLY B 1 52 ? 4.234 22.375 21.016 1 95.25 52 GLY B N 1
ATOM 1589 C CA . GLY B 1 52 ? 3.523 21.391 21.812 1 95.25 52 GLY B CA 1
ATOM 1590 C C . GLY B 1 52 ? 2.168 21.016 21.25 1 95.25 52 GLY B C 1
ATOM 1591 O O . GLY B 1 52 ? 1.481 20.141 21.766 1 95.25 52 GLY B O 1
ATOM 1592 N N . GLN B 1 53 ? 1.843 21.656 20.203 1 96.5 53 GLN B N 1
ATOM 1593 C CA . GLN B 1 53 ? 0.555 21.375 19.578 1 96.5 53 GLN B CA 1
ATOM 1594 C C . GLN B 1 53 ? 0.724 20.5 18.344 1 96.5 53 GLN B C 1
ATOM 1596 O O . GLN B 1 53 ? 1.571 20.781 17.484 1 96.5 53 GLN B O 1
ATOM 1601 N N . LEU B 1 54 ? -0.096 19.484 18.297 1 98.25 54 LEU B N 1
ATOM 1602 C CA . LEU B 1 54 ? -0.081 18.625 17.125 1 98.25 54 LEU B CA 1
ATOM 1603 C C . LEU B 1 54 ? -0.666 19.344 15.914 1 98.25 54 LEU B C 1
ATOM 1605 O O . LEU B 1 54 ? -1.813 19.797 15.953 1 98.25 54 LEU B O 1
ATOM 1609 N N . ILE B 1 55 ? 0.123 19.422 14.797 1 98 55 ILE B N 1
ATOM 1610 C CA . ILE B 1 55 ? -0.361 20.219 13.672 1 98 55 ILE B CA 1
ATOM 1611 C C . ILE B 1 55 ? -0.239 19.406 12.383 1 98 55 ILE B C 1
ATOM 1613 O O . ILE B 1 55 ? -0.713 19.828 11.328 1 98 55 ILE B O 1
ATOM 1617 N N . ALA B 1 56 ? 0.404 18.234 12.422 1 98.56 56 ALA B N 1
ATOM 1618 C CA . ALA B 1 56 ? 0.626 17.422 11.227 1 98.56 56 ALA B CA 1
ATOM 1619 C C . ALA B 1 56 ? 0.64 15.938 11.578 1 98.56 56 ALA B C 1
ATOM 1621 O O . ALA B 1 56 ? 1.109 15.547 12.648 1 98.56 56 ALA B O 1
ATOM 1622 N N . VAL B 1 57 ? 0.147 15.141 10.656 1 98.5 57 VAL B N 1
ATOM 1623 C CA . VAL B 1 57 ? 0.188 13.695 10.836 1 98.5 57 VAL B CA 1
ATOM 1624 C C . VAL B 1 57 ? 0.427 13.008 9.492 1 98.5 57 VAL B C 1
ATOM 1626 O O . VAL B 1 57 ? 0.166 13.586 8.438 1 98.5 57 VAL B O 1
ATOM 1629 N N . ALA B 1 58 ? 0.935 11.836 9.531 1 98.69 58 ALA B N 1
ATOM 1630 C CA . ALA B 1 58 ? 1.031 10.898 8.414 1 98.69 58 ALA B CA 1
ATOM 1631 C C . ALA B 1 58 ? 1.238 9.469 8.906 1 98.69 58 ALA B C 1
ATOM 1633 O O . ALA B 1 58 ? 1.638 9.25 10.047 1 98.69 58 ALA B O 1
ATOM 1634 N N . ARG B 1 59 ? 0.972 8.555 8.102 1 98.69 59 ARG B N 1
ATOM 1635 C CA . ARG B 1 59 ? 1.22 7.148 8.43 1 98.69 59 ARG B CA 1
ATOM 1636 C C . ARG B 1 59 ? 1.546 6.348 7.172 1 98.69 59 ARG B C 1
ATOM 1638 O O . ARG B 1 59 ? 1.212 6.762 6.062 1 98.69 59 ARG B O 1
ATOM 1645 N N . ALA B 1 60 ? 2.189 5.188 7.336 1 98.88 60 ALA B N 1
ATOM 1646 C CA . ALA B 1 60 ? 2.502 4.312 6.207 1 98.88 60 ALA B CA 1
ATOM 1647 C C . ALA B 1 60 ? 2.502 2.848 6.629 1 98.88 60 ALA B C 1
ATOM 1649 O O . ALA B 1 60 ? 2.984 2.508 7.711 1 98.88 60 ALA B O 1
ATOM 1650 N N . ILE B 1 61 ? 1.913 2.018 5.848 1 98.75 61 ILE B N 1
ATOM 1651 C CA . ILE B 1 61 ? 2.121 0.577 5.934 1 98.75 61 ILE B CA 1
ATOM 1652 C C . ILE B 1 61 ? 3.285 0.168 5.035 1 98.75 61 ILE B C 1
ATOM 1654 O O . ILE B 1 61 ? 3.461 0.723 3.945 1 98.75 61 ILE B O 1
ATOM 1658 N N . SER B 1 62 ? 4.109 -0.802 5.508 1 98.81 62 SER B N 1
ATOM 1659 C CA . SER B 1 62 ? 5.348 -1.121 4.801 1 98.81 62 SER B CA 1
ATOM 1660 C C . SER B 1 62 ? 5.75 -2.576 5.023 1 98.81 62 SER B C 1
ATOM 1662 O O . SER B 1 62 ? 5.504 -3.137 6.094 1 98.81 62 SER B O 1
ATOM 1664 N N . ASP B 1 63 ? 6.324 -3.152 4 1 98.56 63 ASP B N 1
ATOM 1665 C CA . ASP B 1 63 ? 6.945 -4.461 4.176 1 98.56 63 ASP B CA 1
ATOM 1666 C C . ASP B 1 63 ? 8.398 -4.328 4.629 1 98.56 63 ASP B C 1
ATOM 1668 O O . ASP B 1 63 ? 9.117 -5.324 4.73 1 98.56 63 ASP B O 1
ATOM 1672 N N . CYS B 1 64 ? 8.836 -3.115 4.809 1 98.44 64 CYS B N 1
ATOM 1673 C CA . CYS B 1 64 ? 10.18 -2.781 5.258 1 98.44 64 CYS B CA 1
ATOM 1674 C C . CYS B 1 64 ? 11.227 -3.428 4.363 1 98.44 64 CYS B C 1
ATOM 1676 O O . CYS B 1 64 ? 12.273 -3.881 4.844 1 98.44 64 CYS B O 1
ATOM 1678 N N . THR B 1 65 ? 10.906 -3.559 3.08 1 98.06 65 THR B N 1
ATOM 1679 C CA . THR B 1 65 ? 11.82 -4.18 2.127 1 98.06 65 THR B CA 1
ATOM 1680 C C . THR B 1 65 ? 11.75 -3.48 0.773 1 98.06 65 THR B C 1
ATOM 1682 O O . THR B 1 65 ? 12.75 -2.936 0.296 1 98.06 65 THR B O 1
ATOM 1685 N N . TRP B 1 66 ? 10.461 -3.4 0.183 1 96.88 66 TRP B N 1
ATOM 1686 C CA . TRP B 1 66 ? 10.406 -2.916 -1.192 1 96.88 66 TRP B CA 1
ATOM 1687 C C . TRP B 1 66 ? 9.281 -1.903 -1.375 1 96.88 66 TRP B C 1
ATOM 1689 O O . TRP B 1 66 ? 9.297 -1.113 -2.32 1 96.88 66 TRP B O 1
ATOM 1699 N N . SER B 1 67 ? 8.305 -1.976 -0.487 1 96.94 67 SER B N 1
ATOM 1700 C CA . SER B 1 67 ? 7.098 -1.213 -0.792 1 96.94 67 SER B CA 1
ATOM 1701 C C . SER B 1 67 ? 6.492 -0.608 0.47 1 96.94 67 SER B C 1
ATOM 1703 O O . SER B 1 67 ? 6.391 -1.279 1.499 1 96.94 67 SER B O 1
ATOM 1705 N N . SER B 1 68 ? 6.102 0.618 0.339 1 98.62 68 SER B N 1
ATOM 1706 C CA . SER B 1 68 ? 5.324 1.327 1.351 1 98.62 68 SER B CA 1
ATOM 1707 C C . SER B 1 68 ? 4.125 2.035 0.73 1 98.62 68 SER B C 1
ATOM 1709 O O . SER B 1 68 ? 4.184 2.477 -0.419 1 98.62 68 SER B O 1
ATOM 1711 N N . TYR B 1 69 ? 3.088 2.051 1.443 1 98.62 69 TYR B N 1
ATOM 1712 C CA . TYR B 1 69 ? 1.932 2.877 1.111 1 98.62 69 TYR B CA 1
ATOM 1713 C C . TYR B 1 69 ? 1.746 3.99 2.135 1 98.62 69 TYR B C 1
ATOM 1715 O O . TYR B 1 69 ? 1.557 3.723 3.324 1 98.62 69 TYR B O 1
ATOM 1723 N N . LEU B 1 70 ? 1.88 5.203 1.659 1 98.56 70 LEU B N 1
ATOM 1724 C CA . LEU B 1 70 ? 1.76 6.402 2.48 1 98.56 70 LEU B CA 1
ATOM 1725 C C . LEU B 1 70 ? 0.334 6.945 2.445 1 98.56 70 LEU B C 1
ATOM 1727 O O . LEU B 1 70 ? -0.274 7.035 1.376 1 98.56 70 LEU B O 1
ATOM 1731 N N . ALA B 1 71 ? -0.183 7.27 3.646 1 97.25 71 ALA B N 1
ATOM 1732 C CA . ALA B 1 71 ? -1.568 7.719 3.742 1 97.25 71 ALA B CA 1
ATOM 1733 C C . ALA B 1 71 ? -1.719 8.812 4.793 1 97.25 71 ALA B C 1
ATOM 1735 O O . ALA B 1 71 ? -0.852 8.977 5.656 1 97.25 71 ALA B O 1
ATOM 1736 N N . ASP B 1 72 ? -2.766 9.547 4.684 1 96.81 72 ASP B N 1
ATOM 1737 C CA . ASP B 1 72 ? -3.266 10.477 5.691 1 96.81 72 ASP B CA 1
ATOM 1738 C C . ASP B 1 72 ? -2.232 11.562 5.996 1 96.81 72 ASP B C 1
ATOM 1740 O O . ASP B 1 72 ? -1.999 11.891 7.16 1 96.81 72 ASP B O 1
ATOM 1744 N N . VAL B 1 73 ? -1.583 11.992 4.961 1 97.38 73 VAL B N 1
ATOM 1745 C CA . VAL B 1 73 ? -0.683 13.125 5.102 1 97.38 73 VAL B CA 1
ATOM 1746 C C . VAL B 1 73 ? -1.495 14.414 5.273 1 97.38 73 VAL B C 1
ATOM 1748 O O . VAL B 1 73 ? -2.201 14.836 4.355 1 97.38 73 VAL B O 1
ATOM 1751 N N . ALA B 1 74 ? -1.387 15.016 6.445 1 96.81 74 ALA B N 1
ATOM 1752 C CA . ALA B 1 74 ? -2.236 16.172 6.723 1 96.81 74 ALA B CA 1
ATOM 1753 C C . ALA B 1 74 ? -1.51 17.188 7.594 1 96.81 74 ALA B C 1
ATOM 1755 O O . ALA B 1 74 ? -0.785 16.812 8.523 1 96.81 74 ALA B O 1
ATOM 1756 N N . ILE B 1 75 ? -1.633 18.375 7.242 1 97.12 75 ILE B N 1
ATOM 1757 C CA . ILE B 1 75 ? -1.209 19.531 8.008 1 97.12 75 ILE B CA 1
ATOM 1758 C C . ILE B 1 75 ? -2.404 20.453 8.258 1 97.12 75 ILE B C 1
ATOM 1760 O O . ILE B 1 75 ? -3.205 20.703 7.352 1 97.12 75 ILE B O 1
ATOM 1764 N N . VAL B 1 76 ? -2.525 20.969 9.414 1 96 76 VAL B N 1
ATOM 1765 C CA . VAL B 1 76 ? -3.625 21.891 9.688 1 96 76 VAL B CA 1
ATOM 1766 C C . VAL B 1 76 ? -3.588 23.047 8.695 1 96 76 VAL B C 1
ATOM 1768 O O . VAL B 1 76 ? -2.52 23.594 8.406 1 96 76 VAL B O 1
ATOM 1771 N N . PRO B 1 77 ? -4.691 23.422 8.172 1 95.12 77 PRO B N 1
ATOM 1772 C CA . PRO B 1 77 ? -4.738 24.453 7.137 1 95.12 77 PRO B CA 1
ATOM 1773 C C . PRO B 1 77 ? -4.082 25.766 7.574 1 95.12 77 PRO B C 1
ATOM 1775 O O . PRO B 1 77 ? -3.369 26.391 6.785 1 95.12 77 PRO B O 1
ATOM 1778 N N . ALA B 1 78 ? -4.246 26.156 8.797 1 94.69 78 ALA B N 1
ATOM 1779 C CA . ALA B 1 78 ? -3.707 27.406 9.32 1 94.69 78 ALA B CA 1
ATOM 1780 C C . ALA B 1 78 ? -2.182 27.422 9.266 1 94.69 78 ALA B C 1
ATOM 1782 O O . ALA B 1 78 ? -1.556 28.469 9.398 1 94.69 78 ALA B O 1
ATOM 1783 N N . ARG B 1 79 ? -1.606 26.266 9.047 1 94.19 79 ARG B N 1
ATOM 1784 C CA . ARG B 1 79 ? -0.151 26.156 9.055 1 94.19 79 ARG B CA 1
ATOM 1785 C C . ARG B 1 79 ? 0.37 25.734 7.688 1 94.19 79 ARG B C 1
ATOM 1787 O O . ARG B 1 79 ? 1.546 25.391 7.543 1 94.19 79 ARG B O 1
ATOM 1794 N N . GLN B 1 80 ? -0.507 25.672 6.758 1 91.5 80 GLN B N 1
ATOM 1795 C CA . GLN B 1 80 ? -0.094 25.328 5.398 1 91.5 80 GLN B CA 1
ATOM 1796 C C . GLN B 1 80 ? 0.601 26.516 4.723 1 91.5 80 GLN B C 1
ATOM 1798 O O . GLN B 1 80 ? 0.401 27.656 5.117 1 91.5 80 GLN B O 1
ATOM 1803 N N . GLY B 1 81 ? 1.48 26.141 3.764 1 90.94 81 GLY B N 1
ATOM 1804 C CA . GLY B 1 81 ? 2.191 27.188 3.035 1 90.94 81 GLY B CA 1
ATOM 1805 C C . GLY B 1 81 ? 3.332 27.797 3.826 1 90.94 81 GLY B C 1
ATOM 1806 O O . GLY B 1 81 ? 3.848 28.859 3.465 1 90.94 81 GLY B O 1
ATOM 1807 N N . GLN B 1 82 ? 3.656 27.203 4.906 1 93.88 82 GLN B N 1
ATOM 1808 C CA . GLN B 1 82 ? 4.691 27.734 5.785 1 93.88 82 GLN B CA 1
ATOM 1809 C C . GLN B 1 82 ? 5.898 26.797 5.844 1 93.88 82 GLN B C 1
ATOM 1811 O O . GLN B 1 82 ? 6.762 26.938 6.707 1 93.88 82 GLN B O 1
ATOM 1816 N N . GLY B 1 83 ? 5.879 25.766 5 1 95.19 83 GLY B N 1
ATOM 1817 C CA . GLY B 1 83 ? 7.031 24.891 4.91 1 95.19 83 GLY B CA 1
ATOM 1818 C C . GLY B 1 83 ? 6.863 23.609 5.703 1 95.19 83 GLY B C 1
ATOM 1819 O O . GLY B 1 83 ? 7.707 22.703 5.625 1 95.19 83 GLY B O 1
ATOM 1820 N N . TYR B 1 84 ? 5.82 23.453 6.426 1 96 84 TYR B N 1
ATOM 1821 C CA . TYR B 1 84 ? 5.617 22.281 7.266 1 96 84 TYR B CA 1
ATOM 1822 C C . TYR B 1 84 ? 5.383 21.031 6.414 1 96 84 TYR B C 1
ATOM 1824 O O . TYR B 1 84 ? 5.832 19.938 6.762 1 96 84 TYR B O 1
ATOM 1832 N N . GLY B 1 85 ? 4.652 21.25 5.32 1 96.12 85 GLY B N 1
ATOM 1833 C CA . GLY B 1 85 ? 4.48 20.141 4.398 1 96.12 85 GLY B CA 1
ATOM 1834 C C . GLY B 1 85 ? 5.793 19.594 3.863 1 96.12 85 GLY B C 1
ATOM 1835 O O . GLY B 1 85 ? 5.984 18.375 3.793 1 96.12 85 GLY B O 1
ATOM 1836 N N . GLN B 1 86 ? 6.629 20.516 3.518 1 96.25 86 GLN B N 1
ATOM 1837 C CA . GLN B 1 86 ? 7.953 20.125 3.037 1 96.25 86 GLN B CA 1
ATOM 1838 C C . GLN B 1 86 ? 8.742 19.406 4.121 1 96.25 86 GLN B C 1
ATOM 1840 O O . GLN B 1 86 ? 9.352 18.359 3.855 1 96.25 86 GLN B O 1
ATOM 1845 N N . GLN B 1 87 ? 8.797 19.922 5.27 1 97.38 87 GLN B N 1
ATOM 1846 C CA . GLN B 1 87 ? 9.5 19.297 6.383 1 97.38 87 GLN B CA 1
ATOM 1847 C C . GLN B 1 87 ? 8.992 17.875 6.629 1 97.38 87 GLN B C 1
ATOM 1849 O O . GLN B 1 87 ? 9.789 16.953 6.805 1 97.38 87 GLN B O 1
ATOM 1854 N N . LEU B 1 88 ? 7.688 17.688 6.664 1 98.19 88 LEU B N 1
ATOM 1855 C CA . LEU B 1 88 ? 7.066 16.391 6.891 1 98.19 88 LEU B CA 1
ATOM 1856 C C . LEU B 1 88 ? 7.43 15.414 5.777 1 98.19 88 LEU B C 1
ATOM 1858 O O . LEU B 1 88 ? 7.875 14.297 6.047 1 98.19 88 LEU B O 1
ATOM 1862 N N . MET B 1 89 ? 7.328 15.875 4.543 1 98 89 MET B N 1
ATOM 1863 C CA . MET B 1 89 ? 7.574 15.008 3.389 1 98 89 MET B CA 1
ATOM 1864 C C . MET B 1 89 ? 9.047 14.609 3.312 1 98 89 MET B C 1
ATOM 1866 O O . MET B 1 89 ? 9.367 13.484 2.926 1 98 89 MET B O 1
ATOM 1870 N N . LEU B 1 90 ? 9.898 15.508 3.619 1 97.88 90 LEU B N 1
ATOM 1871 C CA . LEU B 1 90 ? 11.32 15.172 3.629 1 97.88 90 LEU B CA 1
ATOM 1872 C C . LEU B 1 90 ? 11.617 14.102 4.672 1 97.88 90 LEU B C 1
ATOM 1874 O O . LEU B 1 90 ? 12.383 13.172 4.406 1 97.88 90 LEU B O 1
ATOM 1878 N N . ALA B 1 91 ? 11.055 14.211 5.848 1 98.31 91 ALA B N 1
ATOM 1879 C CA . ALA B 1 91 ? 11.219 13.195 6.891 1 98.31 91 ALA B CA 1
ATOM 1880 C C . ALA B 1 91 ? 10.68 11.844 6.434 1 98.31 91 ALA B C 1
ATOM 1882 O O . ALA B 1 91 ? 11.312 10.812 6.652 1 98.31 91 ALA B O 1
ATOM 1883 N N . ILE B 1 92 ? 9.523 11.836 5.816 1 98.69 92 ILE B N 1
ATOM 1884 C CA . ILE B 1 92 ? 8.859 10.633 5.332 1 98.69 92 ILE B CA 1
ATOM 1885 C C . ILE B 1 92 ? 9.727 9.953 4.277 1 98.69 92 ILE B C 1
ATOM 1887 O O . ILE B 1 92 ? 10.016 8.758 4.375 1 98.69 92 ILE B O 1
ATOM 1891 N N . ARG B 1 93 ? 10.195 10.711 3.324 1 98.44 93 ARG B N 1
ATOM 1892 C CA . ARG B 1 93 ? 11.008 10.164 2.248 1 98.44 93 ARG B CA 1
ATOM 1893 C C . ARG B 1 93 ? 12.312 9.578 2.789 1 98.44 93 ARG B C 1
ATOM 1895 O O . ARG B 1 93 ? 12.734 8.5 2.379 1 98.44 93 ARG B O 1
ATOM 1902 N N . GLU B 1 94 ? 12.906 10.328 3.629 1 98 94 GLU B N 1
ATOM 1903 C CA . GLU B 1 94 ? 14.156 9.867 4.227 1 98 94 GLU B CA 1
ATOM 1904 C C . GLU B 1 94 ? 13.977 8.508 4.895 1 98 94 GLU B C 1
ATOM 1906 O O . GLU B 1 94 ? 14.852 7.645 4.809 1 98 94 GLU B O 1
ATOM 1911 N N . GLN B 1 95 ? 12.914 8.305 5.512 1 98.38 95 GLN B N 1
ATOM 1912 C CA . GLN B 1 95 ? 12.672 7.086 6.277 1 98.38 95 GLN B CA 1
ATOM 1913 C C . GLN B 1 95 ? 12.203 5.949 5.367 1 98.38 95 GLN B C 1
ATOM 1915 O O . GLN B 1 95 ? 12.547 4.789 5.598 1 98.38 95 GLN B O 1
ATOM 1920 N N . LEU B 1 96 ? 11.438 6.234 4.336 1 98.62 96 LEU B N 1
ATOM 1921 C CA . LEU B 1 96 ? 10.766 5.18 3.588 1 98.62 96 LEU B CA 1
ATOM 1922 C C . LEU B 1 96 ? 11.586 4.758 2.375 1 98.62 96 LEU B C 1
ATOM 1924 O O . LEU B 1 96 ? 11.5 3.609 1.933 1 98.62 96 LEU B O 1
ATOM 1928 N N . LEU B 1 97 ? 12.406 5.598 1.804 1 98.31 97 LEU B N 1
ATOM 1929 C CA . LEU B 1 97 ? 13.07 5.32 0.534 1 98.31 97 LEU B CA 1
ATOM 1930 C C . LEU B 1 97 ? 14.047 4.156 0.675 1 98.31 97 LEU B C 1
ATOM 1932 O O . LEU B 1 97 ? 14.266 3.408 -0.278 1 98.31 97 LEU B O 1
ATOM 1936 N N . PRO B 1 98 ? 14.656 3.988 1.852 1 97.88 98 PRO B N 1
ATOM 1937 C CA . PRO B 1 98 ? 15.5 2.805 2.006 1 97.88 98 PRO B CA 1
ATOM 1938 C C . PRO B 1 98 ? 14.734 1.499 1.826 1 97.88 98 PRO B C 1
ATOM 1940 O O . PRO B 1 98 ? 15.336 0.447 1.599 1 97.88 98 PRO B O 1
ATOM 1943 N N . PHE B 1 99 ? 13.406 1.561 1.955 1 97.62 99 PHE B N 1
ATOM 1944 C CA . PHE B 1 99 ? 12.57 0.374 1.811 1 97.62 99 PHE B CA 1
ATOM 1945 C C . PHE B 1 99 ? 11.914 0.34 0.437 1 97.62 99 PHE B C 1
ATOM 1947 O O . PHE B 1 99 ? 10.836 -0.234 0.274 1 97.62 99 PHE B O 1
ATOM 1954 N N . GLY B 1 100 ? 12.5 1.084 -0.514 1 97 100 GLY B N 1
ATOM 1955 C CA . GLY B 1 100 ? 12.047 0.974 -1.89 1 97 100 GLY B CA 1
ATOM 1956 C C . GLY B 1 100 ? 11.047 2.047 -2.273 1 97 100 GLY B C 1
ATOM 1957 O O . GLY B 1 100 ? 11.297 3.238 -2.084 1 97 100 GLY B O 1
ATOM 1958 N N . LYS B 1 101 ? 10 1.588 -2.869 1 97.5 101 LYS B N 1
ATOM 1959 C CA . LYS B 1 101 ? 9.062 2.535 -3.465 1 97.5 101 LYS B CA 1
ATOM 1960 C C . LYS B 1 101 ? 8.008 2.973 -2.455 1 97.5 101 LYS B C 1
ATOM 1962 O O . LYS B 1 101 ? 7.645 2.211 -1.556 1 97.5 101 LYS B O 1
ATOM 1967 N N . ILE B 1 102 ? 7.504 4.156 -2.604 1 98.56 102 ILE B N 1
ATOM 1968 C CA . ILE B 1 102 ? 6.406 4.742 -1.842 1 98.56 102 ILE B CA 1
ATOM 1969 C C . ILE B 1 102 ? 5.215 4.996 -2.764 1 98.56 102 ILE B C 1
ATOM 1971 O O . ILE B 1 102 ? 5.336 5.715 -3.758 1 98.56 102 ILE B O 1
ATOM 1975 N N . PHE B 1 103 ? 4.086 4.418 -2.418 1 98 103 PHE B N 1
ATOM 1976 C CA . PHE B 1 103 ? 2.861 4.582 -3.191 1 98 103 PHE B CA 1
ATOM 1977 C C . PHE B 1 103 ? 1.901 5.535 -2.492 1 98 103 PHE B C 1
ATOM 1979 O O . PHE B 1 103 ? 1.813 5.543 -1.264 1 98 103 PHE B O 1
ATOM 1986 N N . ILE B 1 104 ? 1.18 6.32 -3.287 1 97.31 104 ILE B N 1
ATOM 1987 C CA . ILE B 1 104 ? 0.064 7.113 -2.783 1 97.31 104 ILE B CA 1
ATOM 1988 C C . ILE B 1 104 ? -1.021 7.219 -3.854 1 97.31 104 ILE B C 1
ATOM 1990 O O . ILE B 1 104 ? -0.783 6.895 -5.02 1 97.31 104 ILE B O 1
ATOM 1994 N N . TYR B 1 105 ? -2.203 7.492 -3.48 1 92.88 105 TYR B N 1
ATOM 1995 C CA . TYR B 1 105 ? -3.186 8.07 -4.391 1 92.88 105 TYR B CA 1
ATOM 1996 C C . TYR B 1 105 ? -3.686 9.414 -3.875 1 92.88 105 TYR B C 1
ATOM 1998 O O . TYR B 1 105 ? -4.336 9.477 -2.83 1 92.88 105 TYR B O 1
ATOM 2006 N N . ALA B 1 106 ? -3.307 10.422 -4.535 1 87.31 106 ALA B N 1
ATOM 2007 C CA . ALA B 1 106 ? -3.502 11.797 -4.102 1 87.31 106 ALA B CA 1
ATOM 2008 C C . ALA B 1 106 ? -4.859 12.328 -4.555 1 87.31 106 ALA B C 1
ATOM 2010 O O . ALA B 1 106 ? -5.41 11.867 -5.555 1 87.31 106 ALA B O 1
ATOM 2011 N N . VAL B 1 107 ? -5.32 13.258 -3.752 1 84.5 107 VAL B N 1
ATOM 2012 C CA . VAL B 1 107 ? -6.387 14.102 -4.281 1 84.5 107 VAL B CA 1
ATOM 2013 C C . VAL B 1 107 ? -5.879 14.891 -5.484 1 84.5 107 VAL B C 1
ATOM 2015 O O . VAL B 1 107 ? -4.711 15.289 -5.523 1 84.5 107 VAL B O 1
ATOM 2018 N N . ALA B 1 108 ? -6.766 15.172 -6.406 1 84.19 108 ALA B N 1
ATOM 2019 C CA . ALA B 1 108 ? -6.367 15.75 -7.684 1 84.19 108 ALA B CA 1
ATOM 2020 C C . ALA B 1 108 ? -5.652 17.094 -7.48 1 84.19 108 ALA B C 1
ATOM 2022 O O . ALA B 1 108 ? -4.672 17.391 -8.164 1 84.19 108 ALA B O 1
ATOM 2023 N N . ASP B 1 109 ? -6.066 17.812 -6.539 1 86.31 109 ASP B N 1
ATOM 2024 C CA . ASP B 1 109 ? -5.508 19.156 -6.352 1 86.31 109 ASP B CA 1
ATOM 2025 C C . ASP B 1 109 ? -4.184 19.094 -5.59 1 86.31 109 ASP B C 1
ATOM 2027 O O . ASP B 1 109 ? -3.549 20.125 -5.359 1 86.31 109 ASP B O 1
ATOM 2031 N N . LYS B 1 110 ? -3.719 17.938 -5.25 1 90.56 110 LYS B N 1
ATOM 2032 C CA . LYS B 1 110 ? -2.475 17.797 -4.496 1 90.56 110 LYS B CA 1
ATOM 2033 C C . LYS B 1 110 ? -1.398 17.125 -5.34 1 90.56 110 LYS B C 1
ATOM 2035 O O . LYS B 1 110 ? -0.294 16.859 -4.859 1 90.56 110 LYS B O 1
ATOM 2040 N N . ILE B 1 111 ? -1.674 16.875 -6.586 1 92.69 111 ILE B N 1
ATOM 2041 C CA . ILE B 1 111 ? -0.75 16.188 -7.48 1 92.69 111 ILE B CA 1
ATOM 2042 C C . ILE B 1 111 ? 0.557 16.969 -7.574 1 92.69 111 ILE B C 1
ATOM 2044 O O . ILE B 1 111 ? 1.641 16.406 -7.414 1 92.69 111 ILE B O 1
ATOM 2048 N N . THR B 1 112 ? 0.458 18.234 -7.742 1 93.56 112 THR B N 1
ATOM 2049 C CA . THR B 1 112 ? 1.635 19.078 -7.906 1 93.56 112 THR B CA 1
ATOM 2050 C C . THR B 1 112 ? 2.475 19.094 -6.633 1 93.56 112 THR B C 1
ATOM 2052 O O . THR B 1 112 ? 3.707 19.109 -6.695 1 93.56 112 THR B O 1
ATOM 2055 N N . PHE B 1 113 ? 1.772 19.062 -5.578 1 93.94 113 PHE B N 1
ATOM 2056 C CA . PHE B 1 113 ? 2.473 19.016 -4.301 1 93.94 113 PHE B CA 1
ATOM 2057 C C . PHE B 1 113 ? 3.371 17.781 -4.219 1 93.94 113 PHE B C 1
ATOM 2059 O O . PHE B 1 113 ? 4.562 17.891 -3.922 1 93.94 113 PHE B O 1
ATOM 2066 N N . TYR B 1 114 ? 2.906 16.625 -4.52 1 96.81 114 TYR B N 1
ATOM 2067 C CA . TYR B 1 114 ? 3.656 15.375 -4.395 1 96.81 114 TYR B CA 1
ATOM 2068 C C . TYR B 1 114 ? 4.73 15.273 -5.469 1 96.81 114 TYR B C 1
ATOM 2070 O O . TYR B 1 114 ? 5.789 14.688 -5.242 1 96.81 114 TYR B O 1
ATOM 2078 N N . GLN B 1 115 ? 4.445 15.859 -6.629 1 96 115 GLN B N 1
ATOM 2079 C CA . GLN B 1 115 ? 5.434 15.859 -7.703 1 96 115 GLN B CA 1
ATOM 2080 C C . GLN B 1 115 ? 6.707 16.594 -7.277 1 96 115 GLN B C 1
ATOM 2082 O O . GLN B 1 115 ? 7.809 16.203 -7.684 1 96 115 GLN B O 1
ATOM 2087 N N . ARG B 1 116 ? 6.59 17.531 -6.473 1 96 116 ARG B N 1
ATOM 2088 C CA . ARG B 1 116 ? 7.734 18.281 -5.969 1 96 116 ARG B CA 1
ATOM 2089 C C . ARG B 1 116 ? 8.648 17.391 -5.125 1 96 116 ARG B C 1
ATOM 2091 O O . ARG B 1 116 ? 9.828 17.703 -4.941 1 96 116 ARG B O 1
ATOM 2098 N N . PHE B 1 117 ? 8.102 16.312 -4.652 1 96.56 117 PHE B N 1
ATOM 2099 C CA . PHE B 1 117 ? 8.875 15.438 -3.791 1 96.56 117 PHE B CA 1
ATOM 2100 C C . PHE B 1 117 ? 9.234 14.141 -4.52 1 96.56 117 PHE B C 1
ATOM 2102 O O . PHE B 1 117 ? 9.547 13.133 -3.885 1 96.56 117 PHE B O 1
ATOM 2109 N N . GLY B 1 118 ? 9.047 14.125 -5.824 1 96.5 118 GLY B N 1
ATOM 2110 C CA . GLY B 1 118 ? 9.562 13.031 -6.637 1 96.5 118 GLY B CA 1
ATOM 2111 C C . GLY B 1 118 ? 8.516 11.984 -6.961 1 96.5 118 GLY B C 1
ATOM 2112 O O . GLY B 1 118 ? 8.836 10.938 -7.527 1 96.5 118 GLY B O 1
ATOM 2113 N N . PHE B 1 119 ? 7.312 12.281 -6.605 1 97.88 119 PHE B N 1
ATOM 2114 C CA . PHE B 1 119 ? 6.258 11.344 -6.98 1 97.88 119 PHE B CA 1
ATOM 2115 C C . PHE B 1 119 ? 5.883 11.516 -8.445 1 97.88 119 PHE B C 1
ATOM 2117 O O . PHE B 1 119 ? 5.809 12.633 -8.953 1 97.88 119 PHE B O 1
ATOM 2124 N N . ALA B 1 120 ? 5.684 10.383 -9.078 1 97.06 120 ALA B N 1
ATOM 2125 C CA . ALA B 1 120 ? 5.246 10.359 -10.469 1 97.06 120 ALA B CA 1
ATOM 2126 C C . ALA B 1 120 ? 3.961 9.547 -10.625 1 97.06 120 ALA B C 1
ATOM 2128 O O . ALA B 1 120 ? 3.725 8.594 -9.875 1 97.06 120 ALA B O 1
ATOM 2129 N N . MET B 1 121 ? 3.203 9.859 -11.641 1 95.81 121 MET B N 1
ATOM 2130 C CA . MET B 1 121 ? 1.94 9.172 -11.898 1 95.81 121 MET B CA 1
ATOM 2131 C C . MET B 1 121 ? 2.186 7.75 -12.391 1 95.81 121 MET B C 1
ATOM 2133 O O . MET B 1 121 ? 3.002 7.531 -13.281 1 95.81 121 MET B O 1
ATOM 2137 N N . LEU B 1 122 ? 1.463 6.832 -11.812 1 95.75 122 LEU B N 1
ATOM 2138 C CA . LEU B 1 122 ? 1.517 5.453 -12.273 1 95.75 122 LEU B CA 1
ATOM 2139 C C . LEU B 1 122 ? 0.652 5.262 -13.516 1 95.75 122 LEU B C 1
ATOM 2141 O O . LEU B 1 122 ? -0.45 5.805 -13.602 1 95.75 122 LEU B O 1
ATOM 2145 N N . THR B 1 123 ? 1.114 4.414 -14.406 1 93.06 123 THR B N 1
ATOM 2146 C CA . THR B 1 123 ? 0.343 4.059 -15.594 1 93.06 123 THR B CA 1
ATOM 2147 C C . THR B 1 123 ? -0.729 3.025 -15.25 1 93.06 123 THR B C 1
ATOM 2149 O O . THR B 1 123 ? -1.845 3.086 -15.766 1 93.06 123 THR B O 1
ATOM 2152 N N . THR B 1 124 ? -0.367 2.154 -14.312 1 93.5 124 THR B N 1
ATOM 2153 C CA . THR B 1 124 ? -1.224 0.993 -14.094 1 93.5 124 THR B CA 1
ATOM 2154 C C . THR B 1 124 ? -1.58 0.85 -12.617 1 93.5 124 THR B C 1
ATOM 2156 O O . THR B 1 124 ? -1.613 -0.262 -12.086 1 93.5 124 THR B O 1
ATOM 2159 N N . GLY B 1 125 ? -1.65 1.924 -11.852 1 96 125 GLY B N 1
ATOM 2160 C CA . GLY B 1 125 ? -2.211 1.864 -10.516 1 96 125 GLY B CA 1
ATOM 2161 C C . GLY B 1 125 ? -3.691 1.533 -10.5 1 96 125 GLY B C 1
ATOM 2162 O O . GLY B 1 125 ? -4.473 2.127 -11.242 1 96 125 GLY B O 1
ATOM 2163 N N . MET B 1 126 ? -4.051 0.504 -9.703 1 97.62 126 MET B N 1
ATOM 2164 C CA . MET B 1 126 ? -5.441 0.055 -9.672 1 97.62 126 MET B CA 1
ATOM 2165 C C . MET B 1 126 ? -5.938 -0.096 -8.242 1 97.62 126 MET B C 1
ATOM 2167 O O . MET B 1 126 ? -5.133 -0.179 -7.309 1 97.62 126 MET B O 1
ATOM 2171 N N . VAL B 1 127 ? -7.23 -0.093 -8.148 1 98.06 127 VAL B N 1
ATOM 2172 C CA . VAL B 1 127 ? -7.836 -0.219 -6.828 1 98.06 127 VAL B CA 1
ATOM 2173 C C . VAL B 1 127 ? -9.102 -1.074 -6.918 1 98.06 127 VAL B C 1
ATOM 2175 O O . VAL B 1 127 ? -9.781 -1.072 -7.941 1 98.06 127 VAL B O 1
ATOM 2178 N N . CYS B 1 128 ? -9.305 -1.846 -5.906 1 98.19 128 CYS B N 1
ATOM 2179 C CA . CYS B 1 128 ? -10.531 -2.604 -5.707 1 98.19 128 CYS B CA 1
ATOM 2180 C C . CYS B 1 128 ? -11.117 -2.34 -4.328 1 98.19 128 CYS B C 1
ATOM 2182 O O . CYS B 1 128 ? -10.383 -2.211 -3.35 1 98.19 128 CYS B O 1
ATOM 2184 N N . ALA B 1 129 ? -12.375 -2.219 -4.199 1 97.81 129 ALA B N 1
ATOM 2185 C CA . ALA B 1 129 ? -13.117 -2.002 -2.957 1 97.81 129 ALA B CA 1
ATOM 2186 C C . ALA B 1 129 ? -14.531 -2.562 -3.055 1 97.81 129 ALA B C 1
ATOM 2188 O O . ALA B 1 129 ? -14.898 -3.176 -4.062 1 97.81 129 ALA B O 1
ATOM 2189 N N . SER B 1 130 ? -15.234 -2.428 -1.964 1 97.19 130 SER B N 1
ATOM 2190 C CA . SER B 1 130 ? -16.641 -2.777 -2.016 1 97.19 130 SER B CA 1
ATOM 2191 C C . SER B 1 130 ? -17.375 -1.955 -3.07 1 97.19 130 SER B C 1
ATOM 2193 O O . SER B 1 130 ? -16.859 -0.953 -3.559 1 97.19 130 SER B O 1
ATOM 2195 N N . GLU B 1 131 ? -18.547 -2.389 -3.445 1 96 131 GLU B N 1
ATOM 2196 C CA . GLU B 1 131 ? -19.344 -1.639 -4.41 1 96 131 GLU B CA 1
ATOM 2197 C C . GLU B 1 131 ? -19.547 -0.195 -3.957 1 96 131 GLU B C 1
ATOM 2199 O O . GLU B 1 131 ? -19.375 0.736 -4.75 1 96 131 GLU B O 1
ATOM 2204 N N . GLU B 1 132 ? -19.906 -0.032 -2.75 1 95.44 132 GLU B N 1
ATOM 2205 C CA . GLU B 1 132 ? -20.094 1.305 -2.195 1 95.44 132 GLU B CA 1
ATOM 2206 C C . GLU B 1 132 ? -18.797 2.102 -2.221 1 95.44 132 GLU B C 1
ATOM 2208 O O . GLU B 1 132 ? -18.797 3.291 -2.547 1 95.44 132 GLU B O 1
ATOM 2213 N N . GLY B 1 133 ? -17.688 1.417 -1.854 1 94.69 133 GLY B N 1
ATOM 2214 C CA . GLY B 1 133 ? -16.375 2.064 -1.885 1 94.69 133 GLY B CA 1
ATOM 2215 C C . GLY B 1 133 ? -15.977 2.523 -3.271 1 94.69 133 GLY B C 1
ATOM 2216 O O . GLY B 1 133 ? -15.492 3.645 -3.443 1 94.69 133 GLY B O 1
ATOM 2217 N N . MET B 1 134 ? -16.266 1.711 -4.219 1 95.94 134 MET B N 1
ATOM 2218 C CA . MET B 1 134 ? -15.93 2.031 -5.605 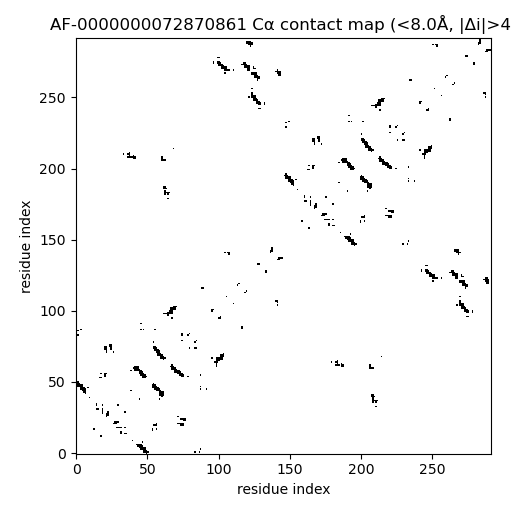1 95.94 134 MET B CA 1
ATOM 2219 C C . MET B 1 134 ? -16.766 3.201 -6.109 1 95.94 134 MET B C 1
ATOM 2221 O O . MET B 1 134 ? -16.25 4.07 -6.82 1 95.94 134 MET B O 1
ATOM 2225 N N . GLN B 1 135 ? -17.984 3.176 -5.793 1 95.12 135 GLN B N 1
ATOM 2226 C CA . GLN B 1 135 ? -18.875 4.27 -6.188 1 95.12 135 GLN B CA 1
ATOM 2227 C C . GLN B 1 135 ? -18.391 5.598 -5.613 1 95.12 135 GLN B C 1
ATOM 2229 O O . GLN B 1 135 ? -18.359 6.605 -6.32 1 95.12 135 GLN B O 1
ATOM 2234 N N . LYS B 1 136 ? -18.078 5.625 -4.328 1 93.25 136 LYS B N 1
ATOM 2235 C CA . LYS B 1 136 ? -17.578 6.832 -3.668 1 93.25 136 LYS B CA 1
ATOM 2236 C C . LYS B 1 136 ? -16.297 7.336 -4.328 1 93.25 136 LYS B C 1
ATOM 2238 O O . LYS B 1 136 ? -16.156 8.539 -4.566 1 93.25 136 LYS B O 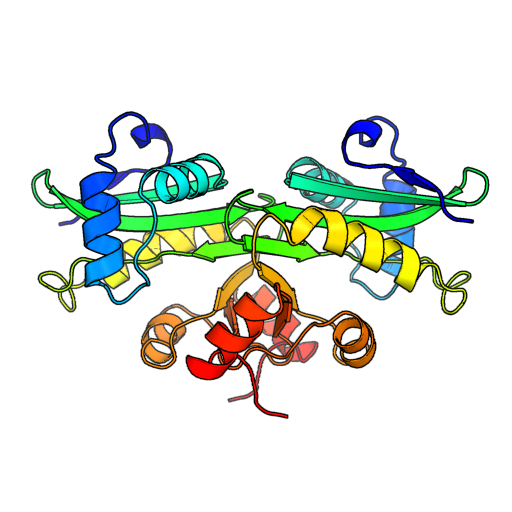1
ATOM 2243 N N . MET B 1 137 ? -15.406 6.441 -4.633 1 93.88 137 MET B N 1
ATOM 2244 C CA . MET B 1 137 ? -14.141 6.809 -5.25 1 93.88 137 MET B CA 1
ATOM 2245 C C . MET B 1 137 ? -14.352 7.355 -6.66 1 93.88 137 MET B C 1
ATOM 2247 O O . MET B 1 137 ? -13.664 8.281 -7.082 1 93.88 137 MET B O 1
ATOM 2251 N N . GLN B 1 138 ? -15.305 6.75 -7.328 1 93.69 138 GLN B N 1
ATOM 2252 C CA . GLN B 1 138 ? -15.648 7.254 -8.656 1 93.69 138 GLN B CA 1
ATOM 2253 C C . GLN B 1 138 ? -16.203 8.672 -8.578 1 93.69 138 GLN B C 1
ATOM 2255 O O . GLN B 1 138 ? -15.812 9.539 -9.375 1 93.69 138 GLN B O 1
ATOM 2260 N N . GLU B 1 139 ? -17.031 8.922 -7.656 1 92.44 139 GLU B N 1
ATOM 2261 C CA . GLU B 1 139 ? -17.625 10.234 -7.465 1 92.44 139 GLU B CA 1
ATOM 2262 C C . GLU B 1 139 ? -16.578 11.281 -7.102 1 92.44 139 GLU B C 1
ATOM 2264 O O . GLU B 1 139 ? -16.688 12.445 -7.477 1 92.44 139 GLU B O 1
ATOM 2269 N N . GLN B 1 140 ? -15.609 10.867 -6.363 1 90.94 140 GLN B N 1
ATOM 2270 C CA . GLN B 1 140 ? -14.562 11.773 -5.895 1 90.94 140 GLN B CA 1
ATOM 2271 C C . GLN B 1 140 ? -13.484 11.961 -6.957 1 90.94 140 GLN B C 1
ATOM 2273 O O . GLN B 1 140 ? -12.562 12.758 -6.773 1 90.94 140 GLN B O 1
ATOM 2278 N N . GLY B 1 141 ? -13.539 11.148 -8.055 1 91.38 141 GLY B N 1
ATOM 2279 C CA . GLY B 1 141 ? -12.633 11.328 -9.18 1 91.38 141 GLY B CA 1
ATOM 2280 C C . GLY B 1 141 ? -11.359 10.523 -9.055 1 91.38 141 GLY B C 1
ATOM 2281 O O . GLY B 1 141 ? -10.375 10.797 -9.758 1 91.38 141 GLY B O 1
ATOM 2282 N N . TYR B 1 142 ? -11.352 9.508 -8.195 1 93.44 142 TYR B N 1
ATOM 2283 C CA . TYR B 1 142 ? -10.133 8.734 -7.973 1 93.44 142 TYR B CA 1
ATOM 2284 C C . TYR B 1 142 ? -10.008 7.602 -8.984 1 93.44 142 TYR B C 1
ATOM 2286 O O . TYR B 1 142 ? -8.938 7.02 -9.141 1 93.44 142 TYR B O 1
ATOM 2294 N N . ILE B 1 143 ? -11.117 7.258 -9.625 1 94.19 143 ILE B N 1
ATOM 2295 C CA . ILE B 1 143 ? -11.141 6.141 -10.562 1 94.19 143 ILE B CA 1
ATOM 2296 C C . ILE B 1 143 ? -11.375 6.66 -11.984 1 94.19 143 ILE B C 1
ATOM 2298 O O . ILE B 1 143 ? -12.266 7.48 -12.211 1 94.19 143 ILE B O 1
ATOM 2302 N N . ARG B 1 144 ? -10.555 6.102 -12.875 1 87.19 144 ARG B N 1
ATOM 2303 C CA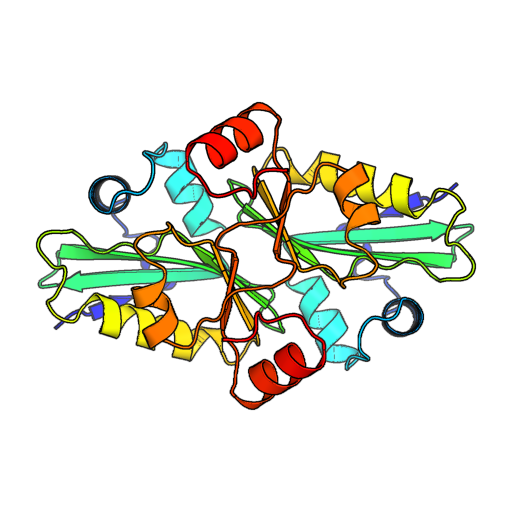 . ARG B 1 144 ? -10.68 6.492 -14.273 1 87.19 144 ARG B CA 1
ATOM 2304 C C . ARG B 1 144 ? -12 6 -14.867 1 87.19 144 ARG B C 1
ATOM 2306 O O . ARG B 1 144 ? -12.43 4.879 -14.586 1 87.19 144 ARG B O 1
ATOM 2313 N N . GLN B 1 145 ? -12.664 6.875 -15.422 1 76.62 145 GLN B N 1
ATOM 2314 C CA . GLN B 1 145 ? -13.906 6.508 -16.094 1 76.62 145 GLN B CA 1
ATOM 2315 C C . GLN B 1 145 ? -13.633 5.613 -17.297 1 76.62 145 GLN B C 1
ATOM 2317 O O . GLN B 1 145 ? -12.602 5.746 -17.953 1 76.62 145 GLN B O 1
ATOM 2322 N N . PRO B 1 146 ? -14.461 4.57 -17.422 1 63.34 146 PRO B N 1
ATOM 2323 C CA . PRO B 1 146 ? -14.312 3.707 -18.594 1 63.34 146 PRO B CA 1
ATOM 2324 C C . PRO B 1 146 ? -14.133 4.5 -19.891 1 63.34 146 PRO B C 1
ATOM 2326 O O . PRO B 1 146 ? -14.609 5.633 -19.984 1 63.34 146 PRO B O 1
#

pLDDT: mean 95.54, std 4.63, range [63.09, 98.88]

Organism: Klebsiella pneumoniae subsp. ozaenae (NCBI:txid574)

Secondary structure (DSSP, 8-state):
--EEE-GGGGGG--HHHHHHHHHHTTPPP--HHHHHHHHHTSSEEEEEEETTEEEEEEEEEE-SSSEEEEEEEEE-GGGTTTTHHHHHHHHHHHHHGGGSEEEEE--GGGHHHHHTTT-EEBSSEEEE--HHHHHHHHHTT-B---/--EEE-GGGGGG--HHHHHHHHHHTTPPP--HHHHHHHHHTSSEEEEEEETTEEEEEEEEEE-SSSEEEEEEEEE-GGGTTTTHHHHHHHHHHHHHGGGSEEEEE--GGGHHHHHTTT-EEBSSEEEE--HHHHHHHHHTT-B---

Radius of gyration: 19.09 Å; Cα contacts (8 Å, |Δi|>4): 539; chains: 2; bounding box: 38×60×44 Å

InterPro domains:
  IPR000182 GNAT domain [PF13508] (44-119)
  IPR000182 GNAT domain [PS51186] (4-139)
  IPR016181 Acyl-CoA N-acyltransferase [SSF55729] (14-123)
  IPR045039 Acetyltransferase NSI-like [PTHR43626] (12-126)

Foldseek 3Di:
DKDKDKPVCLVPDDLVLLQVQLVQQPHDHDDSVVVSVVQNPFPMKIFIDDPRDTFWIKTWHAPQAAEIEIDSTGGHPVCPPVCVSVVVLVVVCVPCPNRHDYDYQDQPVCVVVVVVVPDDDDPDDDDDDPPVVVVVCVVSPSDDDD/DKDKDKPVCLVPDDLVLLQVQLVQQPHDHDDSVVVSVVQNPFPMKIFIDDPRDTFWIKTWHAPQAAEIEIDSTGGHPVCPPVCVSVVVLVVVCVPCPNRHDYDYQDQPVCVVVVVVVPDDDDPDDDDDDPPVVVVVCVVSPSDDDD

Nearest PDB structures (foldseek):
  1y7r-assembly1_B  TM=8.674E-01  e=4.758E-10  Staphylococcus aureus
  6k5m-assembly1_A  TM=8.790E-01  e=1.324E-09  Oryza sativa Japonica Group
  2ozh-assembly1_A-2  TM=8.368E-01  e=2.510E-09  Xanthomonas campestris pv. campestris
  2atr-assembly1_A  TM=8.260E-01  e=2.510E-09  Streptococcus pneumoniae TIGR4
  5jph-assembly2_A  TM=7.101E-01  e=5.407E-07  Staphylococcus aureus subsp. aureus COL

Sequence (292 aa):
MMVIEGKEAIARVDWQRVRTIIAEAGLNERDVQQLEQAFRQSTFCWFGYENGQLIAVARAISDCTWSSYLADVAIVPARQGQGYGQQLMLAIREQLLPFGKIFIYAVADKITFYQRFGFAMLTTGMVCASEEGMQKMQEQGYIRQPMMVIEGKEAIARVDWQRVRTIIAEAGLNERDVQQLEQAFRQSTFCWFGYENGQLIAVARAISDCTWSSYLADVAIVPARQGQGYGQQLMLAIREQLLPFGKIFIYAVADKITFYQRFGFAMLTTGMVCASEEGMQKMQEQGYIRQP